Protein AF-A0AB38S7A3-F1 (afdb_monomer)

Structure (mmCIF, N/CA/C/O backbone):
data_AF-A0AB38S7A3-F1
#
_entry.id   AF-A0AB38S7A3-F1
#
loop_
_atom_site.group_PDB
_atom_site.id
_atom_site.type_symbol
_atom_site.label_atom_id
_atom_site.label_alt_id
_atom_site.label_comp_id
_atom_site.label_asym_id
_atom_site.label_entity_id
_atom_site.label_seq_id
_atom_site.pdbx_PDB_ins_code
_atom_site.Cartn_x
_atom_site.Cartn_y
_atom_site.Cartn_z
_atom_site.occupancy
_atom_site.B_iso_or_equiv
_atom_site.auth_seq_id
_atom_site.auth_comp_id
_atom_site.auth_asym_id
_atom_site.auth_atom_id
_atom_site.pdbx_PDB_model_num
ATOM 1 N N . MET A 1 1 ? -20.465 11.182 21.534 1.00 42.81 1 MET A N 1
ATOM 2 C CA . MET A 1 1 ? -19.095 10.629 21.400 1.00 42.81 1 MET A CA 1
ATOM 3 C C . MET A 1 1 ? -19.023 9.531 20.337 1.00 42.81 1 MET A C 1
ATOM 5 O O . MET A 1 1 ? -18.033 9.516 19.627 1.00 42.81 1 MET A O 1
ATOM 9 N N . ASN A 1 2 ? -20.060 8.698 20.147 1.00 49.19 2 ASN A N 1
ATOM 10 C CA . ASN A 1 2 ? -20.124 7.729 19.034 1.00 49.19 2 ASN A CA 1
ATOM 11 C C . ASN A 1 2 ? -20.214 8.359 17.631 1.00 49.19 2 ASN A C 1
ATOM 13 O O . ASN A 1 2 ? -19.613 7.818 16.709 1.00 49.19 2 ASN A O 1
ATOM 17 N N . ASP A 1 3 ? -20.892 9.501 17.472 1.00 48.47 3 ASP A N 1
ATOM 18 C CA . ASP A 1 3 ? -21.070 10.115 16.143 1.00 48.47 3 ASP A CA 1
ATOM 19 C C . ASP A 1 3 ? -19.749 10.595 15.523 1.00 48.47 3 ASP A C 1
ATOM 21 O O . ASP A 1 3 ? -19.502 10.344 14.352 1.00 48.47 3 ASP A O 1
ATOM 25 N N . LEU A 1 4 ? -18.826 11.154 16.319 1.00 55.47 4 LEU A N 1
ATOM 26 C CA . LEU A 1 4 ? -17.511 11.587 15.817 1.00 55.47 4 LEU A CA 1
ATOM 27 C C . LEU A 1 4 ? -16.664 10.422 15.279 1.00 55.47 4 LEU A C 1
ATOM 29 O O . LEU A 1 4 ? -15.971 10.575 14.277 1.00 55.47 4 LEU A O 1
ATOM 33 N N . PHE A 1 5 ? -16.703 9.264 15.947 1.00 59.22 5 PHE A N 1
ATOM 34 C CA . PHE A 1 5 ? -15.984 8.069 15.494 1.00 59.22 5 PHE A CA 1
ATOM 35 C C . PHE A 1 5 ? -16.622 7.469 14.238 1.00 59.22 5 PHE A C 1
ATOM 37 O O . PHE A 1 5 ? -15.905 6.973 13.369 1.00 59.22 5 PHE A O 1
ATOM 44 N N . SER A 1 6 ? -17.952 7.534 14.131 1.00 62.34 6 SER A N 1
ATOM 45 C CA . SER A 1 6 ? -18.688 7.123 12.934 1.00 62.34 6 SER A CA 1
ATOM 46 C C . SER A 1 6 ? -18.347 8.017 11.738 1.00 62.34 6 SER A C 1
ATOM 48 O O . SER A 1 6 ? -18.002 7.506 10.673 1.00 62.34 6 SER A O 1
ATOM 50 N N . ASP A 1 7 ? -18.343 9.336 11.933 1.00 67.00 7 ASP A N 1
ATOM 51 C CA . ASP A 1 7 ? -18.034 10.316 10.889 1.00 67.00 7 ASP A CA 1
ATOM 52 C C . ASP A 1 7 ? -16.570 10.232 10.443 1.00 67.00 7 ASP A C 1
ATOM 54 O O . ASP A 1 7 ? -16.279 10.195 9.248 1.00 67.00 7 ASP A O 1
ATOM 58 N N . GLN A 1 8 ? -15.628 10.123 11.387 1.00 68.81 8 GLN A N 1
ATOM 59 C CA . GLN A 1 8 ? -14.209 9.965 11.065 1.00 68.81 8 GLN A CA 1
ATOM 60 C C . GLN A 1 8 ? -13.954 8.675 10.278 1.00 68.81 8 GLN A C 1
ATOM 62 O O . GLN A 1 8 ? -13.200 8.690 9.305 1.00 68.81 8 GLN A O 1
ATOM 67 N N . LYS A 1 9 ? -14.592 7.566 10.671 1.00 74.81 9 LYS A N 1
ATOM 68 C CA . LYS A 1 9 ? -14.503 6.304 9.932 1.00 74.81 9 LYS A CA 1
ATOM 69 C C . LYS A 1 9 ? -15.081 6.445 8.523 1.00 74.81 9 LYS A C 1
ATOM 71 O O . LYS A 1 9 ? -14.427 6.027 7.577 1.00 74.81 9 LYS A O 1
ATOM 76 N N . SER A 1 10 ? -16.235 7.096 8.374 1.00 82.50 10 SER A N 1
ATOM 77 C CA . SER A 1 10 ? -16.849 7.362 7.066 1.00 82.50 10 SER A CA 1
ATOM 78 C C . SER A 1 10 ? -15.920 8.160 6.145 1.00 82.50 10 SER A C 1
ATOM 80 O O . SER A 1 10 ? -15.754 7.815 4.978 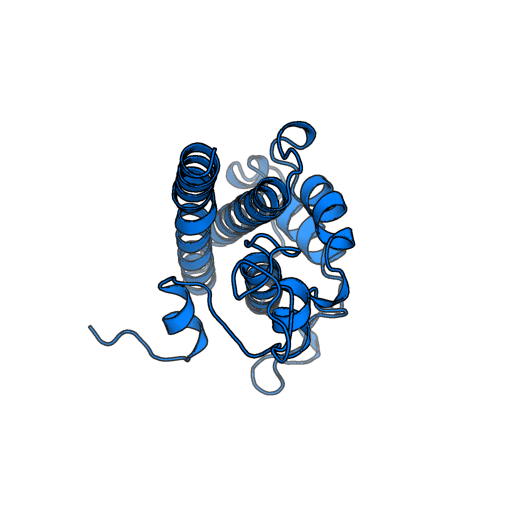1.00 82.50 10 SER A O 1
ATOM 82 N N . ILE A 1 11 ? -15.253 9.192 6.674 1.00 87.12 11 ILE A N 1
ATOM 83 C CA . ILE A 1 11 ? -14.291 10.005 5.917 1.00 87.12 11 ILE A CA 1
ATOM 84 C C . ILE A 1 11 ? -13.068 9.175 5.507 1.00 87.12 11 ILE A C 1
ATOM 86 O O . ILE A 1 11 ? -12.582 9.311 4.383 1.00 87.12 11 ILE A O 1
ATOM 90 N N . ILE A 1 12 ? -12.555 8.321 6.400 1.00 89.56 12 ILE A N 1
ATOM 91 C CA . ILE A 1 12 ? -11.419 7.448 6.080 1.00 89.56 12 ILE A CA 1
ATOM 92 C C . ILE A 1 12 ? -11.799 6.451 4.980 1.00 89.56 12 ILE A C 1
ATOM 94 O O . ILE A 1 12 ? -11.036 6.269 4.026 1.00 89.56 12 ILE A O 1
ATOM 98 N N . ASP A 1 13 ? -12.982 5.850 5.092 1.00 88.94 13 ASP A N 1
ATOM 99 C CA . ASP A 1 13 ? -13.496 4.891 4.122 1.00 88.94 13 ASP A CA 1
ATOM 100 C C . ASP A 1 13 ? -13.623 5.538 2.730 1.00 88.94 13 ASP A C 1
ATOM 102 O O . ASP A 1 13 ? -13.156 4.971 1.742 1.00 88.94 13 ASP A O 1
ATOM 106 N N . GLU A 1 14 ? -14.174 6.750 2.631 1.00 85.88 14 GLU A N 1
ATOM 107 C CA . GLU A 1 14 ? -14.347 7.445 1.348 1.00 85.88 14 GLU A CA 1
ATOM 108 C C . GLU A 1 14 ? -13.034 7.983 0.756 1.00 85.88 14 GLU A C 1
ATOM 110 O O . GLU A 1 14 ? -12.703 7.690 -0.398 1.00 85.88 14 GLU A O 1
ATOM 115 N N . LEU A 1 15 ? -12.261 8.754 1.529 1.00 89.50 15 LEU A N 1
ATOM 116 C CA . LEU A 1 15 ? -11.089 9.472 1.008 1.00 89.50 15 LEU A CA 1
ATOM 117 C C . LEU A 1 15 ? -9.873 8.572 0.794 1.00 89.50 15 LEU A C 1
ATOM 119 O O . LEU A 1 15 ? -9.068 8.820 -0.109 1.00 89.50 15 LEU A O 1
ATOM 123 N N . PHE A 1 16 ? -9.708 7.553 1.638 1.00 94.25 16 PHE A N 1
ATOM 124 C CA . PHE A 1 16 ? -8.548 6.675 1.570 1.00 94.25 16 PHE A CA 1
ATOM 125 C C . PHE A 1 16 ? -8.917 5.327 0.984 1.00 94.25 16 PHE A C 1
ATOM 127 O O . PHE A 1 16 ? -8.368 4.973 -0.053 1.00 94.25 16 PHE A O 1
ATOM 134 N N . ILE A 1 17 ? -9.839 4.591 1.603 1.00 94.44 17 ILE A N 1
ATOM 135 C CA . ILE A 1 17 ? -10.041 3.179 1.263 1.00 94.44 17 ILE A CA 1
ATOM 136 C C . ILE A 1 17 ? -10.662 3.014 -0.126 1.00 94.44 17 ILE A C 1
ATOM 138 O O . ILE A 1 17 ? -10.068 2.346 -0.965 1.00 94.44 17 ILE A O 1
ATOM 142 N N . ARG A 1 18 ? -11.803 3.649 -0.416 1.00 92.69 18 ARG A N 1
ATOM 143 C CA . ARG A 1 18 ? -12.461 3.523 -1.732 1.00 92.69 18 ARG A CA 1
ATOM 144 C C . ARG A 1 18 ? -11.571 4.035 -2.862 1.00 92.69 18 ARG A C 1
ATOM 146 O O . ARG A 1 18 ? -11.411 3.371 -3.876 1.00 92.69 18 ARG A O 1
ATOM 153 N N . THR A 1 19 ? -10.911 5.169 -2.639 1.00 94.44 19 THR A N 1
ATOM 154 C CA . THR A 1 19 ? -9.983 5.733 -3.628 1.00 94.44 19 THR A CA 1
ATOM 155 C C . THR A 1 19 ? -8.749 4.838 -3.834 1.00 94.44 19 THR A C 1
ATOM 157 O O . THR A 1 19 ? -8.191 4.778 -4.929 1.00 94.44 19 THR A O 1
ATOM 160 N N . ALA A 1 20 ? -8.282 4.141 -2.797 1.00 96.62 20 ALA A N 1
ATOM 161 C CA . ALA A 1 20 ? -7.197 3.171 -2.914 1.00 96.62 20 ALA A CA 1
ATOM 162 C C . ALA A 1 20 ? -7.631 1.894 -3.643 1.00 96.62 20 ALA A C 1
ATOM 164 O O . ALA A 1 20 ? -6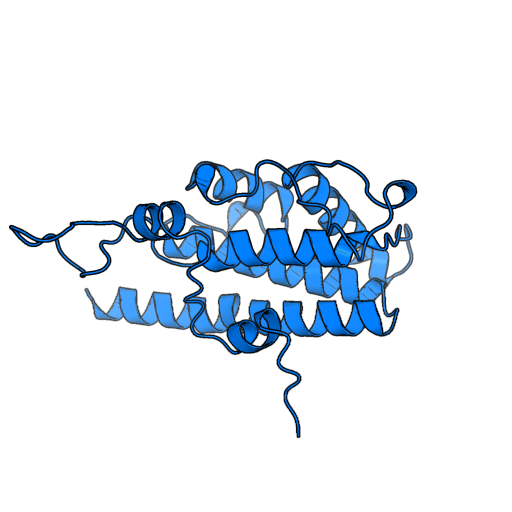.854 1.385 -4.451 1.00 96.62 20 ALA A O 1
ATOM 165 N N . ASP A 1 21 ? -8.859 1.423 -3.402 1.00 95.19 21 ASP A N 1
ATOM 166 C CA . ASP A 1 21 ? -9.464 0.301 -4.125 1.00 95.19 21 ASP A CA 1
ATOM 167 C C . ASP A 1 21 ? -9.504 0.622 -5.635 1.00 95.19 21 ASP A C 1
ATOM 169 O O . ASP A 1 21 ? -9.005 -0.168 -6.440 1.00 95.19 21 ASP A O 1
ATOM 173 N N . ASP A 1 22 ? -9.978 1.815 -6.015 1.00 94.81 22 ASP A N 1
ATOM 174 C CA . ASP A 1 22 ? -10.020 2.270 -7.414 1.00 94.81 22 ASP A CA 1
ATOM 175 C C . ASP A 1 22 ? -8.618 2.360 -8.039 1.00 94.81 22 ASP 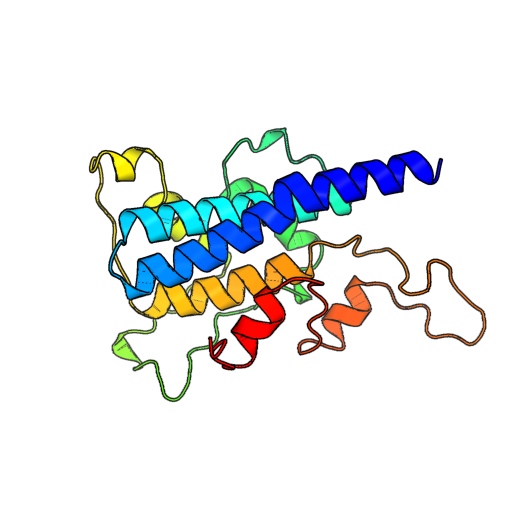A C 1
ATOM 177 O O . ASP A 1 22 ? -8.378 1.837 -9.131 1.00 94.81 22 ASP A O 1
ATOM 181 N N . ASN A 1 23 ? -7.661 2.975 -7.331 1.00 97.06 23 ASN A N 1
ATOM 182 C CA . ASN A 1 23 ? -6.275 3.066 -7.797 1.00 97.06 23 ASN A CA 1
ATOM 183 C C . ASN A 1 23 ? -5.660 1.681 -8.013 1.00 97.06 23 ASN A C 1
ATOM 185 O O . ASN A 1 23 ? -4.958 1.472 -8.997 1.00 97.06 23 ASN A O 1
ATOM 189 N N . TYR A 1 24 ? -5.923 0.729 -7.120 1.00 96.94 24 TYR A N 1
ATOM 190 C CA . TYR A 1 24 ? -5.413 -0.631 -7.250 1.00 96.94 24 TYR A CA 1
ATOM 191 C C . TYR A 1 24 ? -6.008 -1.353 -8.463 1.00 96.94 24 TYR A C 1
ATOM 193 O O . TYR A 1 24 ? -5.257 -1.932 -9.249 1.00 96.94 24 TYR A O 1
ATOM 201 N N . VAL A 1 25 ? -7.329 -1.287 -8.663 1.00 95.75 25 VAL A N 1
ATOM 202 C CA . VAL A 1 25 ? -7.981 -1.891 -9.839 1.00 95.75 25 VAL A CA 1
ATOM 203 C C . VAL A 1 25 ? -7.404 -1.314 -11.129 1.00 95.75 25 VAL A C 1
ATOM 205 O O . VAL A 1 25 ? -7.034 -2.067 -12.034 1.00 95.75 25 VAL A O 1
ATOM 208 N N . LEU A 1 26 ? -7.266 0.012 -11.198 1.00 96.12 26 LEU A N 1
ATOM 209 C CA . LEU A 1 26 ? -6.666 0.673 -12.351 1.00 96.12 26 LEU A CA 1
ATOM 210 C C . LEU A 1 26 ? -5.190 0.299 -12.523 1.00 96.12 26 LEU A C 1
ATOM 212 O O . LEU A 1 26 ? -4.769 0.065 -13.652 1.00 96.12 26 LEU A O 1
ATOM 216 N N . ALA A 1 27 ? -4.417 0.160 -11.441 1.00 96.56 27 ALA A N 1
ATOM 217 C CA . ALA A 1 27 ? -3.031 -0.297 -11.516 1.00 96.56 27 ALA A CA 1
ATOM 218 C C . ALA A 1 27 ? -2.948 -1.684 -12.171 1.00 96.56 27 ALA A C 1
ATOM 220 O O . ALA A 1 27 ? -2.208 -1.856 -13.142 1.00 96.56 27 ALA A O 1
ATOM 221 N N . ARG A 1 28 ? -3.751 -2.657 -11.714 1.00 95.69 28 ARG A N 1
ATOM 222 C CA . ARG A 1 28 ? -3.803 -3.996 -12.331 1.00 95.69 28 ARG A CA 1
ATOM 223 C C . ARG A 1 28 ? -4.119 -3.908 -13.822 1.00 95.69 28 ARG A C 1
ATOM 225 O O . ARG A 1 28 ? -3.444 -4.534 -14.637 1.00 95.69 28 ARG A O 1
ATOM 232 N N . TRP A 1 29 ? -5.120 -3.108 -14.187 1.00 95.75 29 TRP A N 1
ATOM 233 C CA . TRP A 1 29 ? -5.489 -2.909 -15.585 1.00 95.75 29 TRP A CA 1
ATOM 234 C C . TRP A 1 29 ? -4.327 -2.321 -16.400 1.00 95.75 29 TRP A C 1
ATOM 236 O O . TRP A 1 29 ? -3.948 -2.898 -17.418 1.00 95.75 29 TRP A O 1
ATOM 246 N N . CYS A 1 30 ? -3.688 -1.251 -15.917 1.00 95.75 30 CYS A N 1
ATOM 247 C CA . CYS A 1 30 ? -2.513 -0.643 -16.545 1.00 95.75 30 CYS A CA 1
ATOM 248 C C . CYS A 1 30 ? -1.368 -1.646 -16.736 1.00 95.75 30 CYS A C 1
ATOM 250 O O . CYS A 1 30 ? -0.740 -1.653 -17.794 1.00 95.75 30 CYS A O 1
ATOM 252 N N . PHE A 1 31 ? -1.122 -2.527 -15.760 1.00 94.25 31 PHE A N 1
ATOM 253 C CA . PHE A 1 31 ? -0.099 -3.568 -15.873 1.00 94.25 31 PHE A CA 1
ATOM 254 C C . PHE A 1 31 ? -0.367 -4.513 -17.049 1.00 94.25 31 PHE A C 1
ATOM 256 O O . PHE A 1 31 ? 0.546 -4.806 -17.829 1.00 94.25 31 PHE A O 1
ATOM 263 N N . HIS A 1 32 ? -1.617 -4.965 -17.193 1.00 92.94 32 HIS A N 1
ATOM 264 C CA . HIS A 1 32 ? -2.038 -5.831 -18.295 1.00 92.94 32 HIS A CA 1
ATOM 265 C C . HIS A 1 32 ? -2.002 -5.112 -19.651 1.00 92.94 32 HIS A C 1
ATOM 267 O O . HIS A 1 32 ? -1.648 -5.731 -20.651 1.00 92.94 32 HIS A O 1
ATOM 273 N N . GLN A 1 33 ? -2.290 -3.807 -19.681 1.00 95.50 33 GLN A N 1
ATOM 274 C CA . GLN A 1 33 ? -2.193 -2.974 -20.888 1.00 95.50 33 GLN A CA 1
ATOM 275 C C . GLN A 1 33 ? -0.772 -2.466 -21.186 1.00 95.50 33 GLN A C 1
ATOM 277 O O . GLN A 1 33 ? -0.582 -1.695 -22.122 1.00 95.50 33 GLN A O 1
ATOM 282 N N . GLN A 1 34 ? 0.235 -2.875 -20.406 1.00 91.12 34 GLN A N 1
ATOM 283 C CA . GLN A 1 34 ? 1.631 -2.428 -20.541 1.00 91.12 34 GLN A CA 1
ATOM 284 C C . GLN A 1 34 ? 1.830 -0.908 -20.348 1.00 91.12 34 GLN A C 1
ATOM 286 O O . GLN A 1 34 ? 2.862 -0.352 -20.729 1.00 91.12 34 GLN A O 1
ATOM 291 N N . LEU A 1 35 ? 0.881 -0.234 -19.689 1.00 92.19 35 LEU A N 1
ATOM 292 C CA . LEU A 1 35 ? 0.965 1.172 -19.284 1.00 92.19 35 LEU A CA 1
ATOM 293 C C . LEU A 1 35 ? 1.772 1.288 -17.983 1.00 92.19 35 LEU A C 1
ATOM 295 O O . LEU A 1 35 ? 1.245 1.581 -16.912 1.00 92.19 35 LEU A O 1
ATOM 299 N N . ASN A 1 36 ? 3.069 0.990 -18.060 1.00 90.12 36 ASN A N 1
ATOM 300 C CA . ASN A 1 36 ? 3.894 0.734 -16.873 1.00 90.12 36 ASN A CA 1
ATOM 301 C C . ASN A 1 36 ? 4.075 1.958 -15.963 1.00 90.12 36 ASN A C 1
ATOM 303 O O . ASN A 1 36 ? 4.074 1.817 -14.745 1.00 90.12 36 ASN A O 1
ATOM 307 N N . VAL A 1 37 ? 4.214 3.158 -16.537 1.00 91.00 37 VAL A N 1
ATOM 308 C CA . VAL A 1 37 ? 4.340 4.400 -15.752 1.00 91.00 37 VAL A CA 1
ATOM 309 C C . VAL A 1 37 ? 3.081 4.626 -14.911 1.00 91.00 37 VAL A C 1
ATOM 311 O O . VAL A 1 37 ? 3.175 4.949 -13.727 1.00 91.00 37 VAL A O 1
ATOM 314 N N . ASP A 1 38 ? 1.906 4.404 -15.500 1.00 93.50 38 ASP A N 1
ATOM 315 C CA . ASP A 1 38 ? 0.629 4.522 -14.800 1.00 93.50 38 ASP A CA 1
ATOM 316 C C . ASP A 1 38 ? 0.418 3.396 -13.793 1.00 93.50 38 ASP A C 1
ATOM 318 O O . ASP A 1 38 ? -0.052 3.663 -12.690 1.00 93.50 38 ASP A O 1
ATOM 322 N N . PHE A 1 39 ? 0.841 2.169 -14.113 1.00 95.50 39 PHE A N 1
ATOM 323 C CA . PHE A 1 39 ? 0.853 1.059 -13.160 1.00 95.50 39 PHE A CA 1
ATOM 324 C C . PHE A 1 39 ? 1.607 1.429 -11.880 1.00 95.50 39 PHE A C 1
ATOM 326 O O . PHE A 1 39 ? 1.022 1.366 -10.799 1.00 95.50 39 PHE A O 1
ATOM 333 N N . TYR A 1 40 ? 2.872 1.852 -11.988 1.00 95.25 40 TYR A N 1
ATOM 334 C CA . TYR A 1 40 ? 3.681 2.182 -10.813 1.00 95.25 40 TYR A CA 1
ATOM 335 C C . TYR A 1 40 ? 3.099 3.354 -10.027 1.00 95.25 40 TYR A C 1
ATOM 337 O O . TYR A 1 40 ? 3.011 3.291 -8.802 1.00 95.25 40 TYR A O 1
ATOM 345 N N . TRP A 1 41 ? 2.648 4.398 -10.722 1.00 94.75 41 TRP A N 1
ATOM 346 C CA . TRP A 1 41 ? 2.014 5.546 -10.083 1.00 94.75 41 TRP A CA 1
ATOM 347 C C . TRP A 1 41 ? 0.772 5.150 -9.277 1.00 94.75 41 TRP A C 1
ATOM 349 O O . TRP A 1 41 ? 0.646 5.480 -8.096 1.00 94.75 41 TRP A O 1
ATOM 359 N N . LEU A 1 42 ? -0.155 4.431 -9.909 1.00 96.94 42 LEU A N 1
ATOM 360 C CA . LEU A 1 42 ? -1.412 4.031 -9.285 1.00 96.94 42 LEU A CA 1
ATOM 361 C C . LEU A 1 42 ? -1.172 3.043 -8.138 1.00 96.94 42 LEU A C 1
ATOM 363 O O . LEU A 1 42 ? -1.793 3.175 -7.084 1.00 96.94 42 LEU A O 1
ATOM 367 N N . ALA A 1 43 ? -0.223 2.116 -8.298 1.00 97.19 43 ALA A N 1
ATOM 368 C CA . ALA A 1 43 ? 0.169 1.174 -7.256 1.00 97.19 43 ALA A CA 1
ATOM 369 C C . ALA A 1 43 ? 0.727 1.890 -6.013 1.00 97.19 43 ALA A C 1
ATOM 371 O O . ALA A 1 43 ? 0.303 1.600 -4.891 1.00 97.19 43 ALA A O 1
ATOM 372 N N . VAL A 1 44 ? 1.616 2.874 -6.203 1.00 96.69 44 VAL A N 1
ATOM 373 C CA . VAL A 1 44 ? 2.167 3.699 -5.116 1.00 96.69 44 VAL A CA 1
ATOM 374 C C . VAL A 1 44 ? 1.069 4.472 -4.392 1.00 96.69 44 VAL A C 1
ATOM 376 O O . VAL A 1 44 ? 1.045 4.468 -3.162 1.00 96.69 44 VAL A O 1
ATOM 379 N N . HIS A 1 45 ? 0.125 5.077 -5.114 1.00 96.56 45 HIS A N 1
ATOM 380 C CA . HIS A 1 45 ? -0.968 5.825 -4.489 1.00 96.56 45 HIS A CA 1
ATOM 381 C C . HIS A 1 45 ? -2.020 4.955 -3.800 1.00 96.56 45 HIS A C 1
ATOM 383 O O . HIS A 1 45 ? -2.621 5.409 -2.822 1.00 96.56 45 HIS A O 1
ATOM 389 N N . ALA A 1 46 ? -2.261 3.736 -4.288 1.00 98.00 46 ALA A N 1
ATOM 390 C CA . ALA A 1 46 ? -3.099 2.765 -3.593 1.00 98.00 46 ALA A CA 1
ATOM 391 C C . ALA A 1 46 ? -2.467 2.393 -2.244 1.00 98.00 46 ALA A C 1
ATOM 393 O O . ALA A 1 46 ? -3.099 2.557 -1.199 1.00 98.00 46 ALA A O 1
ATOM 394 N N . LEU A 1 47 ? -1.188 1.996 -2.256 1.00 97.81 47 LEU A N 1
ATOM 395 C CA . LEU A 1 47 ? -0.414 1.690 -1.049 1.00 97.81 47 LEU A CA 1
ATOM 396 C C . LEU A 1 47 ? -0.387 2.860 -0.066 1.00 97.81 47 LEU A C 1
ATOM 398 O O . LEU A 1 47 ? -0.706 2.671 1.104 1.00 97.81 47 LEU A O 1
ATOM 402 N N . GLU A 1 48 ? -0.077 4.067 -0.541 1.00 97.75 48 GLU A N 1
ATOM 403 C CA . GLU A 1 48 ? -0.047 5.282 0.277 1.00 97.75 48 GLU A CA 1
ATOM 404 C C . GLU A 1 48 ? -1.354 5.446 1.058 1.00 97.75 48 GLU A C 1
ATOM 406 O O . GLU A 1 48 ? -1.360 5.632 2.275 1.00 97.75 48 GLU A O 1
ATOM 411 N N . LYS A 1 49 ? -2.487 5.357 0.357 1.00 97.50 49 LYS A N 1
ATOM 412 C CA . LYS A 1 49 ? -3.803 5.574 0.952 1.00 97.50 49 LYS A CA 1
ATOM 413 C C . LYS A 1 49 ? -4.177 4.475 1.934 1.00 97.50 49 LYS A C 1
ATOM 415 O O . LYS A 1 49 ? -4.664 4.806 3.013 1.00 97.50 49 LYS A O 1
ATOM 420 N N . TYR A 1 50 ? -3.906 3.209 1.620 1.00 98.00 50 TYR A N 1
ATOM 421 C CA . TYR A 1 50 ? -4.139 2.136 2.583 1.00 98.00 50 TYR A CA 1
ATOM 422 C C . TYR A 1 50 ? -3.282 2.297 3.832 1.00 98.00 50 TYR A C 1
ATOM 424 O O . TYR A 1 50 ? -3.817 2.237 4.932 1.00 98.00 50 TYR A O 1
ATOM 432 N N . LEU A 1 51 ? -1.983 2.571 3.696 1.00 98.19 51 LEU A N 1
ATOM 433 C CA . LEU A 1 51 ? -1.101 2.758 4.850 1.00 98.19 51 LEU A CA 1
ATOM 434 C C . LEU A 1 51 ? -1.591 3.906 5.744 1.00 98.19 51 LEU A C 1
ATOM 436 O O . LEU A 1 51 ? -1.658 3.762 6.965 1.00 98.19 51 LEU A O 1
ATOM 440 N N . LYS A 1 52 ? -2.024 5.021 5.143 1.00 97.62 52 LYS A N 1
ATOM 441 C CA . LYS A 1 52 ? -2.644 6.130 5.880 1.00 97.62 52 LYS A CA 1
ATOM 442 C C . LYS A 1 52 ? -3.941 5.713 6.572 1.00 97.62 52 LYS A C 1
ATOM 444 O O . LYS A 1 52 ? -4.130 6.063 7.735 1.00 97.62 52 LYS A O 1
ATOM 449 N N . ALA A 1 53 ? -4.809 4.956 5.900 1.00 97.00 53 ALA A N 1
ATOM 450 C CA . ALA A 1 53 ? -6.043 4.443 6.493 1.00 97.00 53 ALA A CA 1
ATOM 451 C C . ALA A 1 53 ? -5.758 3.535 7.697 1.00 97.00 53 ALA A C 1
ATOM 453 O O . ALA A 1 53 ? -6.378 3.713 8.745 1.00 97.00 53 ALA A O 1
ATOM 454 N N . VAL A 1 54 ? -4.783 2.624 7.587 1.00 97.31 54 VAL A N 1
ATOM 455 C CA . VAL A 1 54 ? -4.358 1.756 8.696 1.00 97.31 54 VAL A CA 1
ATOM 456 C C . VAL A 1 54 ? -3.905 2.593 9.891 1.00 97.31 54 VAL A C 1
ATOM 458 O O . VAL A 1 54 ? -4.376 2.356 11.001 1.00 97.31 54 VAL A O 1
ATOM 461 N N . LEU A 1 55 ? -3.043 3.596 9.688 1.00 97.25 55 LEU A N 1
ATOM 462 C CA . LEU A 1 55 ? -2.594 4.468 10.779 1.00 97.25 55 LEU A CA 1
ATOM 463 C C . LEU A 1 55 ? -3.772 5.195 11.441 1.00 97.25 55 LEU A C 1
ATOM 465 O O . LEU A 1 55 ? -3.924 5.125 12.660 1.00 97.25 55 LEU A O 1
ATOM 469 N N . LEU A 1 56 ? -4.633 5.838 10.648 1.00 95.94 56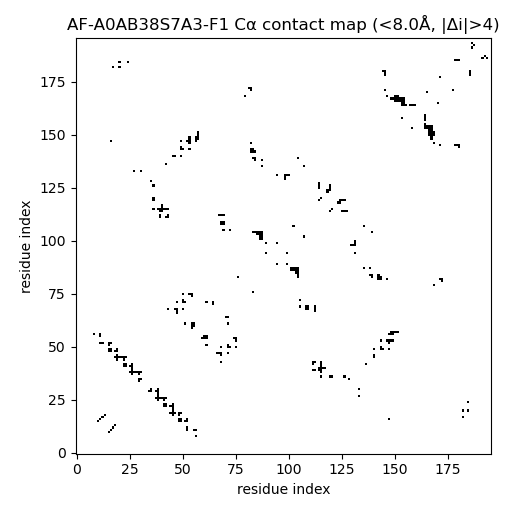 LEU A N 1
ATOM 470 C CA . LEU A 1 56 ? -5.742 6.649 11.156 1.00 95.94 56 LEU A CA 1
ATOM 471 C C . LEU A 1 56 ? -6.788 5.816 11.913 1.00 95.94 56 LEU A C 1
ATOM 473 O O . LEU A 1 56 ? -7.229 6.226 12.987 1.00 95.94 56 LEU A O 1
ATOM 477 N N . LEU A 1 57 ? -7.150 4.634 11.403 1.00 94.88 57 LEU A N 1
ATOM 478 C CA . LEU A 1 57 ? -8.102 3.722 12.056 1.00 94.88 57 LEU A CA 1
ATOM 479 C C . LEU A 1 57 ? -7.557 3.118 13.355 1.00 94.88 57 LEU A C 1
ATOM 481 O O . LEU A 1 57 ? -8.336 2.670 14.195 1.00 94.88 57 LEU A O 1
ATOM 485 N N . ASN A 1 58 ? -6.235 3.134 13.532 1.00 95.25 58 ASN A N 1
ATOM 486 C CA . ASN A 1 58 ? -5.541 2.647 14.722 1.00 95.25 58 ASN A CA 1
ATOM 487 C C . ASN A 1 58 ? -4.983 3.792 15.587 1.00 95.25 58 ASN A C 1
ATOM 489 O O . ASN A 1 58 ? -4.059 3.596 16.376 1.00 95.25 58 ASN A O 1
ATOM 493 N N . GLY A 1 59 ? -5.549 4.999 15.449 1.00 93.31 59 GLY A N 1
ATOM 494 C CA . GLY A 1 59 ? -5.275 6.138 16.330 1.00 93.31 59 GLY A CA 1
ATOM 495 C C . GLY A 1 59 ? -3.914 6.810 16.125 1.00 93.31 59 GLY A C 1
ATOM 496 O O . GLY A 1 59 ? -3.478 7.576 16.985 1.00 93.31 59 GLY A O 1
ATOM 497 N N . ARG A 1 60 ? -3.229 6.545 15.007 1.00 95.44 60 ARG A N 1
ATOM 498 C CA . ARG A 1 60 ? -1.939 7.153 14.648 1.00 95.44 60 ARG A CA 1
ATOM 499 C C . ARG A 1 60 ? -2.108 8.237 13.587 1.00 95.44 60 ARG A C 1
ATOM 501 O O . ARG A 1 60 ? -3.025 8.207 12.772 1.00 95.44 60 ARG A O 1
ATOM 508 N N . SER A 1 61 ? -1.199 9.212 13.586 1.00 93.38 61 SER A N 1
ATOM 509 C CA . SER A 1 61 ? -1.193 10.287 12.590 1.00 93.38 61 SER A CA 1
ATOM 510 C C . SER A 1 61 ? -0.407 9.881 11.351 1.00 93.38 61 SER A C 1
ATOM 512 O O . SER A 1 61 ? 0.739 9.467 11.452 1.00 93.38 61 SER A O 1
ATOM 514 N N . ALA A 1 62 ? -0.994 10.089 10.175 1.00 92.81 62 ALA A N 1
ATOM 515 C CA . ALA A 1 62 ? -0.313 9.940 8.890 1.00 92.81 62 ALA A CA 1
ATOM 516 C C . ALA A 1 62 ? 0.393 11.226 8.410 1.00 92.81 62 ALA A C 1
ATOM 518 O O . ALA A 1 62 ? 1.135 11.207 7.429 1.00 92.81 62 ALA A O 1
ATOM 519 N N . LYS A 1 63 ? 0.137 12.368 9.066 1.00 90.06 63 LYS A N 1
ATOM 520 C CA . LYS A 1 63 ? 0.587 13.697 8.618 1.00 90.06 63 LYS A CA 1
ATOM 521 C C . LYS A 1 63 ? 2.116 13.844 8.495 1.00 90.06 63 LYS A C 1
ATOM 523 O O . LYS A 1 63 ? 2.534 14.470 7.523 1.00 90.06 63 LYS A O 1
ATOM 528 N N . PRO A 1 64 ? 2.949 13.303 9.410 1.00 91.50 64 PRO A N 1
ATOM 529 C CA . PRO A 1 64 ? 4.401 13.493 9.351 1.00 91.50 64 PRO A CA 1
ATOM 530 C C . PRO A 1 64 ? 5.068 12.909 8.100 1.00 91.50 64 PRO A C 1
ATOM 532 O O . PRO A 1 64 ? 6.132 13.377 7.713 1.00 91.50 64 PRO A O 1
ATOM 535 N N . HIS A 1 65 ? 4.448 11.913 7.463 1.00 89.38 65 HIS A N 1
ATOM 536 C CA . HIS A 1 65 ? 5.076 11.147 6.382 1.00 89.38 65 HIS A CA 1
ATOM 537 C C . HIS A 1 65 ? 4.788 11.705 4.983 1.00 89.38 65 HIS A C 1
ATOM 539 O O . HIS A 1 65 ? 5.404 11.272 4.015 1.00 89.38 65 HIS A O 1
ATOM 545 N N . GLY A 1 66 ? 3.861 12.660 4.835 1.00 90.31 66 GLY A N 1
ATOM 546 C CA . GLY A 1 66 ? 3.515 13.215 3.523 1.00 90.31 66 GLY A CA 1
ATOM 547 C C . GLY A 1 66 ? 3.096 12.121 2.531 1.00 90.31 66 GLY A C 1
ATOM 548 O O . GLY A 1 66 ? 2.057 11.493 2.730 1.00 90.31 66 GLY A O 1
ATOM 549 N N . HIS A 1 67 ? 3.895 11.907 1.482 1.00 90.12 67 HIS A N 1
ATOM 550 C CA . HIS A 1 67 ? 3.700 10.873 0.451 1.00 90.12 67 HIS A CA 1
ATOM 551 C C . HIS A 1 67 ? 4.751 9.748 0.511 1.00 90.12 67 HIS A C 1
ATOM 553 O O . HIS A 1 67 ? 4.870 8.967 -0.427 1.00 90.12 67 HIS A O 1
ATOM 559 N N . ASP A 1 68 ? 5.537 9.674 1.587 1.00 94.81 68 ASP A N 1
ATOM 560 C CA . ASP A 1 68 ? 6.601 8.684 1.740 1.00 94.81 68 ASP A CA 1
ATOM 561 C C . ASP A 1 68 ? 6.038 7.324 2.176 1.00 94.81 68 ASP A C 1
ATOM 563 O O . ASP A 1 68 ? 5.773 7.076 3.357 1.00 94.81 68 ASP A O 1
ATOM 567 N N . ASN A 1 69 ? 5.860 6.426 1.205 1.00 95.69 69 ASN A N 1
ATOM 568 C CA . ASN A 1 69 ? 5.355 5.076 1.449 1.00 95.69 69 ASN A CA 1
ATOM 569 C C . ASN A 1 69 ? 6.282 4.232 2.326 1.00 95.69 69 ASN A C 1
ATOM 571 O O . ASN A 1 69 ? 5.796 3.376 3.065 1.00 95.69 69 ASN A O 1
ATOM 575 N N . VAL A 1 70 ? 7.596 4.459 2.265 1.00 96.75 70 VAL A N 1
ATOM 576 C CA . VAL A 1 70 ? 8.568 3.693 3.053 1.00 96.75 70 VAL A CA 1
ATOM 577 C C . VAL A 1 70 ? 8.447 4.083 4.523 1.00 96.75 70 VAL A C 1
ATOM 579 O O . VAL A 1 70 ? 8.362 3.208 5.388 1.00 96.75 70 VAL A O 1
ATOM 582 N N . ALA A 1 71 ? 8.346 5.384 4.805 1.00 96.94 71 ALA A N 1
ATOM 583 C CA . ALA A 1 71 ? 8.123 5.890 6.156 1.00 96.94 71 ALA A CA 1
ATOM 584 C C . ALA A 1 71 ? 6.748 5.473 6.709 1.00 96.94 71 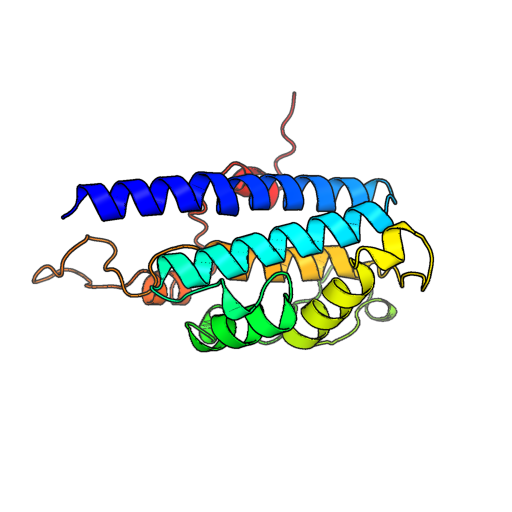ALA A C 1
ATOM 586 O O . ALA A 1 71 ? 6.658 5.019 7.847 1.00 96.94 71 ALA A O 1
ATOM 587 N N . LEU A 1 72 ? 5.688 5.550 5.894 1.00 97.94 72 LEU A N 1
ATOM 588 C CA . LEU A 1 72 ? 4.356 5.066 6.273 1.00 97.94 72 LEU A CA 1
ATOM 589 C C . LEU A 1 72 ? 4.369 3.568 6.614 1.00 97.94 72 LEU A C 1
ATOM 591 O O . LEU A 1 72 ? 3.797 3.153 7.622 1.00 97.94 72 LEU A O 1
ATOM 595 N N . PHE A 1 73 ? 5.032 2.747 5.797 1.00 97.75 73 PHE A N 1
ATOM 596 C CA . PHE A 1 73 ? 5.120 1.309 6.038 1.00 97.75 73 PHE A CA 1
ATOM 597 C C . PHE A 1 73 ? 5.931 0.974 7.293 1.00 97.75 73 PHE A C 1
ATOM 599 O O . PHE A 1 73 ? 5.568 0.047 8.016 1.00 97.75 73 PHE A O 1
ATOM 606 N N . ALA A 1 74 ? 6.987 1.735 7.595 1.00 97.25 74 ALA A N 1
ATOM 607 C CA . ALA A 1 74 ? 7.771 1.555 8.815 1.00 97.25 74 ALA A CA 1
ATOM 608 C C . ALA A 1 74 ? 6.933 1.725 10.096 1.00 97.25 74 ALA A C 1
ATOM 610 O O . ALA A 1 74 ? 7.185 1.017 11.070 1.00 97.25 74 ALA A O 1
ATOM 611 N N . ASP A 1 75 ? 5.912 2.585 10.067 1.00 97.50 75 ASP A N 1
ATOM 612 C CA . ASP A 1 75 ? 4.997 2.799 11.192 1.00 97.50 75 ASP A CA 1
ATOM 613 C C . ASP A 1 75 ? 3.815 1.819 11.211 1.00 97.50 75 ASP A C 1
ATOM 615 O O . ASP A 1 75 ? 3.302 1.492 12.285 1.00 97.50 75 ASP A O 1
ATOM 619 N N . VAL A 1 76 ? 3.384 1.334 10.041 1.00 97.75 76 VAL A N 1
ATOM 620 C CA . VAL A 1 76 ? 2.302 0.343 9.915 1.00 97.75 76 VAL A CA 1
ATOM 621 C C . VAL A 1 76 ? 2.769 -1.065 10.278 1.00 97.75 76 VAL A C 1
ATOM 623 O O . VAL A 1 76 ? 2.060 -1.770 10.993 1.00 97.75 76 VAL A O 1
ATOM 626 N N . ALA A 1 77 ? 3.944 -1.492 9.811 1.00 97.06 77 ALA A N 1
ATOM 627 C CA . ALA A 1 77 ? 4.400 -2.875 9.955 1.00 97.06 77 ALA A CA 1
ATOM 628 C C . ALA A 1 77 ? 4.450 -3.388 11.412 1.00 97.06 77 ALA A C 1
ATOM 630 O O . ALA A 1 77 ? 4.043 -4.526 11.647 1.00 97.06 77 ALA A O 1
ATOM 631 N N . PRO A 1 78 ? 4.857 -2.584 12.416 1.00 97.12 78 PRO A N 1
ATOM 632 C CA . PRO A 1 78 ? 4.857 -3.014 13.814 1.00 97.12 78 PRO A CA 1
ATOM 633 C C . PRO A 1 78 ? 3.463 -3.157 14.445 1.00 97.12 78 PRO A C 1
ATOM 635 O O . PRO A 1 78 ? 3.368 -3.715 15.536 1.00 97.12 78 PRO A O 1
ATOM 638 N N . LEU A 1 79 ? 2.392 -2.645 13.820 1.00 96.19 79 LEU A N 1
ATOM 639 C CA . LEU A 1 79 ? 1.037 -2.710 14.388 1.00 96.19 79 LEU A CA 1
ATOM 640 C C . LEU A 1 79 ? 0.523 -4.148 14.482 1.00 96.19 79 LEU A C 1
ATOM 642 O O . LEU A 1 79 ? -0.029 -4.533 15.509 1.00 96.19 79 LEU A O 1
ATOM 646 N N . ALA A 1 80 ? 0.718 -4.926 13.419 1.00 94.06 80 ALA A N 1
ATOM 647 C CA . ALA A 1 80 ? 0.331 -6.331 13.342 1.00 94.06 80 ALA A CA 1
ATOM 648 C C . ALA A 1 80 ? 1.266 -7.080 12.372 1.00 94.06 80 ALA A C 1
ATOM 650 O O . ALA A 1 80 ? 0.865 -7.395 11.249 1.00 94.06 80 ALA A O 1
ATOM 651 N N . PRO A 1 81 ? 2.534 -7.319 12.760 1.00 94.69 81 PRO A N 1
ATOM 652 C CA . PRO A 1 81 ? 3.537 -7.933 11.887 1.00 94.69 81 PRO A CA 1
ATOM 653 C C . PRO A 1 81 ? 3.123 -9.321 11.389 1.00 94.69 81 PRO A C 1
ATOM 655 O O . PRO A 1 81 ? 3.474 -9.703 10.279 1.00 94.69 81 PRO A O 1
ATOM 658 N N . GLU A 1 82 ? 2.337 -10.056 12.172 1.00 93.38 82 GLU A N 1
ATOM 659 C CA . GLU A 1 82 ? 1.814 -11.373 11.810 1.00 93.38 82 GLU A CA 1
ATOM 660 C C . GLU A 1 82 ? 0.774 -11.352 10.676 1.00 93.38 82 GLU A C 1
ATOM 662 O O . GLU A 1 82 ? 0.476 -12.399 10.107 1.00 93.38 82 GLU A O 1
ATOM 667 N N . LEU A 1 83 ? 0.220 -10.181 10.338 1.00 92.50 83 LEU A N 1
ATOM 668 C CA . LEU A 1 83 ? -0.702 -10.018 9.207 1.00 92.50 83 LEU A CA 1
ATOM 669 C C . LEU A 1 83 ? 0.021 -9.704 7.892 1.00 92.50 83 LEU A C 1
ATOM 671 O O . LEU A 1 83 ? -0.601 -9.742 6.829 1.00 92.50 83 LEU A O 1
ATOM 675 N N . LEU A 1 84 ? 1.318 -9.396 7.951 1.00 92.94 84 LEU A N 1
ATOM 676 C CA . LEU A 1 84 ? 2.144 -9.162 6.775 1.00 92.94 84 LEU A CA 1
ATOM 677 C C . LEU A 1 84 ? 2.809 -10.469 6.324 1.00 92.94 84 LEU A C 1
ATOM 679 O O . LEU A 1 84 ? 3.249 -11.262 7.159 1.00 92.94 84 LEU A O 1
ATOM 683 N N . PRO A 1 85 ? 2.929 -10.708 5.007 1.00 89.69 85 PRO A N 1
ATOM 684 C CA . PRO A 1 85 ? 3.623 -11.888 4.524 1.00 89.69 85 PRO A CA 1
ATOM 685 C C . PRO A 1 85 ? 5.109 -11.795 4.887 1.00 89.69 85 PRO A C 1
ATOM 687 O O . PRO A 1 85 ? 5.782 -10.819 4.557 1.00 89.69 85 PRO A O 1
ATOM 690 N N . ALA A 1 86 ? 5.632 -12.833 5.545 1.00 86.31 86 ALA A N 1
ATOM 691 C CA . ALA A 1 86 ? 7.059 -12.929 5.864 1.00 86.31 86 ALA A CA 1
ATOM 692 C C . ALA A 1 86 ? 7.929 -12.958 4.593 1.00 86.31 86 ALA A C 1
ATOM 694 O O . ALA A 1 86 ? 9.043 -12.440 4.578 1.00 86.31 86 ALA A O 1
ATOM 695 N N . ALA A 1 87 ? 7.393 -13.544 3.523 1.00 89.12 87 ALA A N 1
ATOM 696 C CA . ALA A 1 87 ? 7.943 -13.518 2.180 1.00 89.12 87 ALA A CA 1
ATOM 697 C C . ALA A 1 87 ? 6.794 -13.565 1.170 1.00 89.12 87 ALA A C 1
ATOM 699 O O . ALA A 1 87 ? 5.736 -14.134 1.452 1.00 89.12 87 ALA A O 1
ATOM 700 N N . PHE A 1 88 ? 7.015 -12.999 -0.014 1.00 93.69 88 PHE A N 1
ATOM 701 C CA . PHE A 1 88 ? 6.087 -13.188 -1.119 1.00 93.69 88 PHE A CA 1
ATOM 702 C C . PHE A 1 88 ? 6.064 -14.655 -1.545 1.00 93.69 88 PHE A C 1
ATOM 704 O O . PHE A 1 88 ? 7.107 -15.303 -1.661 1.00 93.69 88 PHE A O 1
ATOM 711 N N . GLN A 1 89 ? 4.868 -15.162 -1.814 1.00 91.38 89 GLN A N 1
ATOM 712 C CA . GLN A 1 89 ? 4.656 -16.497 -2.347 1.00 91.38 89 GLN A CA 1
ATOM 713 C C . GLN A 1 89 ? 4.689 -16.448 -3.869 1.00 91.38 89 GLN A C 1
ATOM 715 O O . GLN A 1 89 ? 3.967 -15.664 -4.492 1.00 91.38 89 GLN A O 1
ATOM 720 N N . ARG A 1 90 ? 5.546 -17.277 -4.465 1.00 91.69 90 ARG A N 1
ATOM 721 C CA . ARG A 1 90 ? 5.574 -17.468 -5.912 1.00 91.69 90 ARG A CA 1
ATOM 722 C C . ARG A 1 90 ? 4.334 -18.279 -6.319 1.00 91.69 90 ARG A C 1
ATOM 724 O O . ARG A 1 90 ? 4.083 -19.299 -5.686 1.00 91.69 90 ARG A O 1
ATOM 731 N N . PRO A 1 91 ? 3.585 -17.874 -7.354 1.00 86.75 91 PRO A N 1
ATOM 732 C CA . PRO A 1 91 ? 2.570 -18.731 -7.963 1.00 86.75 91 PRO A CA 1
ATOM 733 C C . PRO A 1 91 ? 3.233 -19.975 -8.565 1.00 86.75 91 PRO A C 1
ATOM 735 O O . PRO A 1 91 ? 4.164 -19.832 -9.355 1.00 86.75 91 PRO A O 1
ATOM 738 N N . ASP A 1 92 ? 2.780 -21.173 -8.193 1.00 77.94 92 ASP A N 1
ATOM 739 C CA . ASP A 1 92 ? 3.437 -22.419 -8.610 1.00 77.94 92 ASP A CA 1
ATOM 740 C C . ASP A 1 92 ? 3.359 -22.659 -10.130 1.00 77.94 92 ASP A C 1
ATOM 742 O O . ASP A 1 92 ? 4.358 -23.063 -10.725 1.00 77.94 92 ASP A O 1
ATOM 746 N N . ASP A 1 93 ? 2.226 -22.337 -10.764 1.00 76.94 93 ASP A N 1
ATOM 747 C CA . ASP A 1 93 ? 1.980 -22.645 -12.183 1.00 76.94 93 ASP A CA 1
ATOM 748 C C . ASP A 1 93 ? 2.237 -21.461 -13.140 1.00 76.94 93 ASP A C 1
ATOM 750 O O . ASP A 1 93 ? 2.629 -21.661 -14.290 1.00 76.94 93 ASP A O 1
ATOM 754 N N . ASP A 1 94 ? 2.065 -20.218 -12.675 1.00 76.00 94 ASP A N 1
ATOM 755 C CA . ASP A 1 94 ? 2.047 -19.020 -13.537 1.00 76.00 94 ASP A CA 1
ATOM 756 C C . ASP A 1 94 ? 3.354 -18.205 -13.525 1.00 76.00 94 ASP A C 1
ATOM 758 O O . ASP A 1 94 ? 3.474 -17.201 -14.235 1.00 76.00 94 ASP A O 1
ATOM 762 N N . MET A 1 95 ? 4.342 -18.597 -12.711 1.00 84.06 95 MET A N 1
ATOM 763 C CA . MET A 1 95 ? 5.577 -17.832 -12.520 1.00 84.06 95 MET A CA 1
ATOM 764 C C . MET A 1 95 ? 6.827 -18.721 -12.571 1.00 84.06 95 MET A C 1
ATOM 766 O O . MET A 1 95 ? 7.187 -19.352 -11.572 1.00 84.06 95 MET A O 1
ATOM 770 N N . PRO A 1 96 ? 7.555 -18.729 -13.704 1.00 83.88 96 PRO A N 1
ATOM 771 C CA . PRO A 1 96 ? 8.800 -19.473 -13.806 1.00 83.88 96 PRO A CA 1
ATOM 772 C C . PRO A 1 96 ? 9.848 -18.960 -12.812 1.00 83.88 96 PRO A C 1
ATOM 774 O O . PRO A 1 96 ? 10.019 -17.753 -12.630 1.00 83.88 96 PRO A O 1
ATOM 777 N N . GLU A 1 97 ? 10.609 -19.883 -12.222 1.00 82.56 97 GLU A N 1
ATOM 778 C CA . GLU A 1 97 ? 11.641 -19.581 -11.221 1.00 82.56 97 GLU A CA 1
ATOM 779 C C . GLU A 1 97 ? 12.628 -18.468 -11.616 1.00 82.56 97 GLU A C 1
ATOM 781 O O . GLU A 1 97 ? 12.878 -17.605 -10.775 1.00 82.56 97 GLU A O 1
ATOM 786 N N . PRO A 1 98 ? 13.133 -18.391 -12.866 1.00 87.25 98 PRO 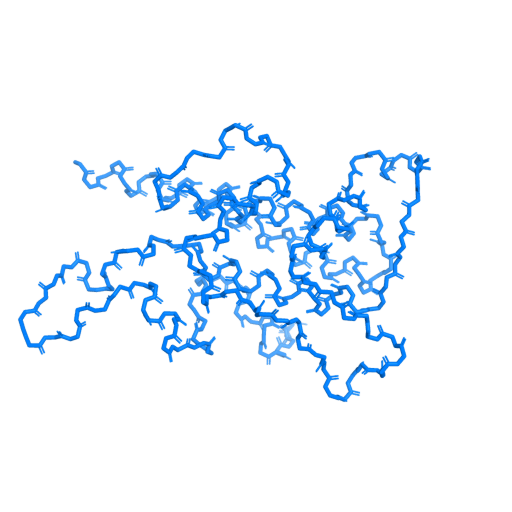A N 1
ATOM 787 C CA . PRO A 1 98 ? 14.085 -17.348 -13.253 1.00 87.25 98 PRO A CA 1
ATOM 788 C C . PRO A 1 98 ? 13.533 -15.919 -13.181 1.00 87.25 98 PRO A C 1
ATOM 790 O O . PRO A 1 98 ? 14.315 -14.974 -13.102 1.00 87.25 98 PRO A O 1
ATOM 793 N N . TYR A 1 99 ? 12.208 -15.753 -13.227 1.00 85.81 99 TYR A N 1
ATOM 794 C CA . TYR A 1 99 ? 11.546 -14.449 -13.149 1.00 85.81 99 TYR A CA 1
ATOM 795 C C . TYR A 1 99 ? 11.114 -14.094 -11.723 1.00 85.81 99 TYR A C 1
ATOM 797 O O . TYR A 1 99 ? 10.670 -12.979 -11.478 1.00 85.81 99 TYR A O 1
ATOM 805 N N . TRP A 1 100 ? 11.255 -15.004 -10.756 1.00 92.50 100 TRP A N 1
ATOM 806 C CA . TRP A 1 100 ? 10.871 -14.732 -9.378 1.00 92.50 100 TRP A CA 1
ATOM 807 C C . TRP A 1 100 ? 12.050 -14.221 -8.551 1.00 92.50 100 TRP A C 1
ATOM 809 O O . TRP A 1 100 ? 12.883 -14.984 -8.062 1.00 92.50 100 TRP A O 1
ATOM 819 N N . HIS A 1 101 ? 12.096 -12.911 -8.334 1.00 92.00 101 HIS A N 1
ATOM 820 C CA . HIS A 1 101 ? 13.079 -12.316 -7.434 1.00 92.00 101 HIS A CA 1
ATOM 821 C C . HIS A 1 101 ? 12.597 -12.368 -5.979 1.00 92.00 101 HIS A C 1
ATOM 823 O O . HIS A 1 101 ? 11.566 -11.786 -5.645 1.00 92.00 101 HIS A O 1
ATOM 829 N N . VAL A 1 102 ? 13.352 -13.026 -5.098 1.00 91.69 102 VAL A N 1
ATOM 830 C CA . VAL A 1 102 ? 13.066 -13.028 -3.656 1.00 91.69 102 VAL A CA 1
ATOM 831 C C . VAL A 1 102 ? 13.420 -11.657 -3.076 1.00 91.69 102 VAL A C 1
ATOM 833 O O . VAL A 1 102 ? 14.557 -11.208 -3.191 1.00 91.69 102 VAL A O 1
ATOM 836 N N . GLU A 1 103 ? 12.447 -10.992 -2.460 1.00 93.06 103 GLU A N 1
ATOM 837 C CA . GLU A 1 103 ? 12.620 -9.714 -1.762 1.00 93.06 103 GLU A CA 1
ATOM 838 C C . GLU A 1 103 ? 11.627 -9.627 -0.594 1.00 93.06 103 GLU A C 1
ATOM 840 O O . GLU A 1 103 ? 10.616 -10.340 -0.581 1.00 93.06 103 GLU A O 1
ATOM 845 N N . THR A 1 104 ? 11.907 -8.783 0.400 1.00 94.06 104 THR A N 1
ATOM 846 C CA . THR A 1 104 ? 10.967 -8.556 1.508 1.00 94.06 104 THR A CA 1
ATOM 847 C C . THR A 1 104 ? 9.841 -7.605 1.090 1.00 94.06 104 THR A C 1
ATOM 849 O O . THR A 1 104 ? 9.958 -6.873 0.107 1.00 94.06 104 THR A O 1
ATOM 852 N N . VAL A 1 105 ? 8.752 -7.549 1.868 1.00 94.50 105 VAL A N 1
ATOM 853 C CA . VAL A 1 105 ? 7.673 -6.563 1.643 1.00 94.50 105 VAL A CA 1
ATOM 854 C C . VAL A 1 105 ? 8.211 -5.130 1.686 1.00 94.50 105 VAL A C 1
ATOM 856 O O . VAL A 1 105 ? 7.786 -4.292 0.894 1.00 94.50 105 VAL A O 1
ATOM 859 N N . ARG A 1 106 ? 9.175 -4.854 2.576 1.00 95.19 106 ARG A N 1
ATOM 860 C CA . ARG A 1 106 ? 9.827 -3.543 2.669 1.00 95.19 106 ARG A CA 1
ATOM 861 C C . ARG A 1 106 ? 10.583 -3.213 1.385 1.00 95.19 106 ARG A C 1
ATOM 863 O O . ARG A 1 106 ? 10.349 -2.143 0.832 1.00 95.19 106 ARG A O 1
ATOM 870 N N . ASP A 1 107 ? 11.440 -4.119 0.920 1.00 95.00 107 ASP A N 1
ATOM 871 C CA . ASP A 1 107 ? 12.264 -3.891 -0.276 1.00 95.00 107 ASP A CA 1
ATOM 872 C C . ASP A 1 107 ? 11.384 -3.694 -1.517 1.00 95.00 107 ASP A C 1
ATOM 874 O O . ASP A 1 107 ? 11.629 -2.804 -2.333 1.00 95.00 107 ASP A O 1
ATOM 878 N N . PHE A 1 108 ? 10.296 -4.467 -1.612 1.00 96.19 108 PHE A N 1
ATOM 879 C CA . PHE A 1 108 ? 9.301 -4.302 -2.663 1.00 96.19 108 PHE A CA 1
ATOM 880 C C . PHE A 1 108 ? 8.628 -2.927 -2.609 1.00 96.19 108 PHE A C 1
ATOM 882 O O . PHE A 1 108 ? 8.548 -2.256 -3.636 1.00 96.19 108 PHE A O 1
ATOM 889 N N . ILE A 1 109 ? 8.167 -2.478 -1.434 1.00 96.00 109 ILE A N 1
ATOM 890 C CA . ILE A 1 109 ? 7.542 -1.154 -1.277 1.00 96.00 109 ILE A CA 1
ATOM 891 C C . ILE A 1 109 ? 8.535 -0.037 -1.606 1.00 96.00 109 ILE A C 1
ATOM 893 O O . ILE A 1 109 ? 8.152 0.925 -2.266 1.00 96.00 109 ILE A O 1
ATOM 897 N N . GLU A 1 110 ? 9.796 -0.153 -1.190 1.00 95.38 110 GLU A N 1
ATOM 898 C CA . GLU A 1 110 ? 10.839 0.829 -1.498 1.00 95.38 110 GLU A CA 1
ATOM 899 C C . GLU A 1 110 ? 11.097 0.923 -3.006 1.00 95.38 110 GLU A C 1
ATOM 901 O O . GLU A 1 110 ? 11.097 2.018 -3.577 1.00 95.38 110 GLU A O 1
ATOM 906 N N . ARG A 1 111 ? 11.239 -0.225 -3.677 1.00 94.62 111 ARG A N 1
ATOM 907 C CA . ARG A 1 111 ? 11.407 -0.290 -5.130 1.00 94.62 111 ARG A CA 1
ATOM 908 C C . ARG A 1 111 ? 10.191 0.262 -5.868 1.00 94.62 111 ARG A C 1
ATOM 910 O O . ARG A 1 111 ? 10.351 1.090 -6.762 1.00 94.62 111 ARG A O 1
ATOM 917 N N . LEU A 1 112 ? 8.989 -0.151 -5.471 1.00 94.56 112 LEU A N 1
ATOM 918 C CA . LEU A 1 112 ? 7.739 0.331 -6.051 1.00 94.56 112 LEU A CA 1
ATOM 919 C C . LEU A 1 112 ? 7.599 1.846 -5.865 1.00 94.56 112 LEU A C 1
ATOM 921 O O . 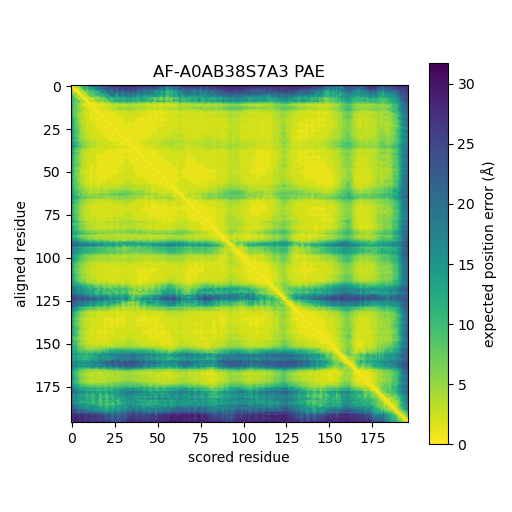LEU A 1 112 ? 7.248 2.547 -6.810 1.00 94.56 112 LEU A O 1
ATOM 925 N N . TYR A 1 113 ? 7.920 2.359 -4.673 1.00 94.50 113 TYR A N 1
ATOM 926 C CA . TYR A 1 113 ? 7.888 3.787 -4.370 1.00 94.50 113 TYR A CA 1
ATOM 927 C C . TYR A 1 113 ? 8.852 4.572 -5.254 1.00 94.50 113 TYR A C 1
ATOM 929 O O . TYR A 1 113 ? 8.444 5.573 -5.837 1.00 94.50 113 TYR A O 1
ATOM 937 N N . ARG A 1 114 ? 10.094 4.096 -5.412 1.00 91.88 114 ARG A N 1
ATOM 938 C CA . ARG A 1 114 ? 11.079 4.679 -6.334 1.00 91.88 114 ARG A CA 1
ATOM 939 C C . ARG A 1 114 ? 10.550 4.712 -7.768 1.00 91.88 114 ARG A C 1
ATOM 941 O O . ARG A 1 114 ? 10.643 5.749 -8.421 1.00 91.88 114 ARG A O 1
ATOM 948 N N . ASP A 1 115 ? 9.991 3.602 -8.239 1.00 90.38 115 ASP A N 1
ATOM 949 C CA . ASP A 1 115 ? 9.560 3.447 -9.629 1.00 90.38 115 ASP A CA 1
ATOM 950 C C . ASP A 1 115 ? 8.269 4.240 -9.930 1.00 90.38 115 ASP A C 1
ATOM 952 O O . ASP A 1 115 ? 8.081 4.704 -11.056 1.00 90.38 115 ASP A O 1
ATOM 956 N N . GLY A 1 116 ? 7.422 4.480 -8.924 1.00 89.62 116 GLY A N 1
ATOM 957 C CA . GLY A 1 116 ? 6.182 5.258 -9.026 1.00 89.62 116 GLY A CA 1
ATOM 958 C C . GLY A 1 116 ? 6.291 6.739 -8.654 1.00 89.62 116 GLY A C 1
ATOM 959 O O . GLY A 1 116 ? 5.259 7.400 -8.531 1.00 89.62 116 GLY A O 1
ATOM 960 N N . ARG A 1 117 ? 7.500 7.294 -8.469 1.00 85.31 117 ARG A N 1
ATOM 961 C CA . ARG A 1 117 ? 7.671 8.734 -8.186 1.00 85.31 117 ARG A CA 1
ATOM 962 C C . ARG A 1 117 ? 7.184 9.601 -9.347 1.00 85.31 117 ARG A C 1
ATOM 964 O O . ARG A 1 117 ? 7.286 9.229 -10.515 1.00 85.31 117 ARG A O 1
ATOM 971 N N . ALA A 1 118 ? 6.747 10.820 -9.026 1.00 80.06 118 ALA A N 1
ATOM 972 C CA . ALA A 1 118 ? 6.343 11.816 -10.022 1.00 80.06 118 ALA A CA 1
ATOM 973 C C . ALA A 1 118 ? 7.431 12.070 -11.082 1.00 80.06 118 ALA A C 1
ATOM 975 O O . ALA A 1 118 ? 7.114 12.218 -12.258 1.00 80.06 118 ALA A O 1
ATOM 976 N N . ASP A 1 119 ? 8.706 12.031 -10.691 1.00 76.00 119 ASP A N 1
ATOM 977 C CA . ASP A 1 119 ? 9.852 12.234 -11.586 1.00 76.00 119 ASP A CA 1
ATOM 978 C C . ASP A 1 119 ? 9.904 11.201 -12.729 1.00 76.00 119 ASP A C 1
ATOM 980 O O . ASP A 1 119 ? 10.315 11.519 -13.847 1.00 76.00 119 ASP A O 1
ATOM 984 N N . ASN A 1 120 ? 9.407 9.980 -12.493 1.00 75.44 120 ASN A N 1
ATOM 985 C CA . ASN A 1 120 ? 9.325 8.940 -13.519 1.00 75.44 120 ASN A CA 1
ATOM 986 C C . ASN A 1 120 ? 8.199 9.174 -14.528 1.00 75.44 120 ASN A C 1
ATOM 988 O O . ASN A 1 120 ? 8.320 8.739 -15.674 1.00 75.44 120 ASN A O 1
ATOM 992 N N . ARG A 1 121 ? 7.156 9.936 -14.172 1.00 68.25 121 ARG A N 1
ATOM 993 C CA . ARG A 1 121 ? 6.148 10.395 -15.146 1.00 68.25 121 ARG A CA 1
ATOM 994 C C . ARG A 1 121 ? 6.727 11.369 -16.165 1.00 68.25 121 ARG A C 1
ATOM 996 O O . ARG A 1 121 ? 6.255 11.419 -17.295 1.00 68.25 121 ARG A O 1
ATOM 1003 N N . TYR A 1 122 ? 7.782 12.083 -15.786 1.00 71.75 122 TYR A N 1
ATOM 1004 C CA . TYR A 1 122 ? 8.536 12.970 -16.669 1.00 71.75 122 TYR A CA 1
ATOM 1005 C C . TYR A 1 122 ? 9.746 12.279 -17.320 1.00 71.75 122 TYR A C 1
ATOM 1007 O O . TYR A 1 122 ? 10.576 12.951 -17.924 1.00 71.75 122 TYR A O 1
ATOM 1015 N N . GLN A 1 123 ? 9.840 10.944 -17.215 1.00 66.06 123 GLN A N 1
ATOM 1016 C CA . GLN A 1 123 ? 10.877 10.106 -17.834 1.00 66.06 123 GLN A CA 1
ATOM 1017 C C . GLN A 1 123 ? 12.318 10.461 -17.429 1.00 66.06 123 GLN A C 1
ATOM 1019 O O . GLN A 1 123 ? 13.256 10.211 -18.182 1.00 66.06 123 GLN A O 1
ATOM 1024 N N . LEU A 1 124 ? 12.517 11.012 -16.228 1.00 61.16 124 LEU A N 1
ATOM 1025 C CA . LEU A 1 124 ? 13.835 11.488 -15.799 1.00 61.16 124 LEU A CA 1
ATOM 1026 C C . LEU A 1 124 ? 14.801 10.356 -15.400 1.00 61.16 124 LEU A C 1
ATOM 1028 O O . LEU A 1 124 ? 16.004 10.501 -15.599 1.00 61.16 124 LEU A O 1
ATOM 1032 N N . PHE A 1 125 ? 14.299 9.233 -14.864 1.00 58.84 125 PHE A N 1
ATOM 1033 C CA . PHE A 1 125 ? 15.146 8.166 -14.295 1.00 58.84 125 PHE A CA 1
ATOM 1034 C C . PHE A 1 125 ? 14.767 6.728 -14.709 1.00 58.84 125 PHE A C 1
ATOM 1036 O O . PHE A 1 125 ? 15.456 5.781 -14.333 1.00 58.84 125 PHE A O 1
ATOM 1043 N N . GLY A 1 126 ? 13.738 6.556 -15.550 1.00 63.97 126 GLY A N 1
ATOM 1044 C CA . GLY A 1 126 ? 13.282 5.246 -16.038 1.00 63.97 126 GLY A CA 1
ATOM 1045 C C . GLY A 1 126 ? 12.649 4.351 -14.957 1.00 63.97 126 GLY A C 1
ATOM 1046 O O . GLY A 1 126 ? 12.581 4.704 -13.785 1.00 63.97 126 GLY A O 1
ATOM 1047 N N . TYR A 1 127 ? 12.156 3.176 -15.358 1.00 71.25 127 TYR A N 1
ATOM 1048 C CA . TYR A 1 127 ? 11.606 2.148 -14.461 1.00 71.25 127 TYR A CA 1
ATOM 1049 C C . TYR A 1 127 ? 12.079 0.756 -14.898 1.00 71.25 127 TYR A C 1
ATOM 1051 O O . TYR A 1 127 ? 12.426 0.547 -16.063 1.00 71.25 127 TYR A O 1
ATOM 1059 N N . SER A 1 128 ? 12.070 -0.215 -13.981 1.00 75.31 128 SER A N 1
ATOM 1060 C CA . SER A 1 128 ? 12.381 -1.616 -14.287 1.00 75.31 128 SER A CA 1
ATOM 1061 C C . SER A 1 128 ? 11.120 -2.457 -14.139 1.00 75.31 128 SER A C 1
ATOM 1063 O O . SER A 1 128 ? 10.790 -2.883 -13.038 1.00 75.31 128 SER A O 1
ATOM 1065 N N . ARG A 1 129 ? 10.415 -2.690 -15.256 1.00 80.69 129 ARG A N 1
ATOM 1066 C CA . ARG A 1 129 ? 9.231 -3.556 -15.264 1.00 80.69 129 ARG A CA 1
ATOM 1067 C C . ARG A 1 129 ? 9.635 -4.991 -14.994 1.00 80.69 129 ARG A C 1
ATOM 1069 O O . ARG A 1 129 ? 10.394 -5.560 -15.780 1.00 80.69 129 ARG A O 1
ATOM 1076 N N . ARG A 1 130 ? 9.059 -5.587 -13.954 1.00 88.31 130 ARG A N 1
ATOM 1077 C CA . ARG A 1 130 ? 9.223 -7.011 -13.676 1.00 88.31 130 ARG A CA 1
ATOM 1078 C C . ARG A 1 130 ? 7.878 -7.732 -13.761 1.00 88.31 130 ARG A C 1
ATOM 1080 O O . ARG A 1 130 ? 6.888 -7.195 -13.260 1.00 88.31 130 ARG A O 1
ATOM 1087 N N . PRO A 1 131 ? 7.793 -8.899 -14.425 1.00 85.62 131 PRO A N 1
ATOM 1088 C CA . PRO A 1 131 ? 6.542 -9.645 -14.529 1.00 85.62 131 PRO A CA 1
ATOM 1089 C C . PRO A 1 131 ? 5.917 -9.920 -13.160 1.00 85.62 131 PRO A C 1
ATOM 1091 O O . PRO A 1 131 ? 4.717 -9.747 -12.990 1.00 85.62 131 PRO A O 1
ATOM 1094 N N . GLU A 1 132 ? 6.727 -10.263 -12.162 1.00 92.00 132 GLU A N 1
ATOM 1095 C CA . GLU A 1 132 ? 6.264 -10.630 -10.829 1.00 92.00 132 GLU A CA 1
ATOM 1096 C C . GLU A 1 132 ? 5.743 -9.458 -9.978 1.00 92.00 132 GLU A C 1
ATOM 1098 O O . GLU A 1 132 ? 5.168 -9.690 -8.913 1.00 92.00 132 GLU A O 1
ATOM 1103 N N . ASP A 1 133 ? 5.893 -8.210 -10.441 1.00 94.12 133 ASP A N 1
ATOM 1104 C CA . ASP A 1 133 ? 5.464 -7.018 -9.700 1.00 94.12 133 ASP A CA 1
ATOM 1105 C C . ASP A 1 133 ? 3.965 -7.021 -9.409 1.00 94.12 133 ASP A C 1
ATOM 1107 O O . ASP A 1 133 ? 3.564 -6.634 -8.313 1.00 94.12 133 ASP A O 1
ATOM 1111 N N . LEU A 1 134 ? 3.137 -7.487 -10.350 1.00 93.38 134 LEU A N 1
ATOM 1112 C CA . LEU A 1 134 ? 1.692 -7.572 -10.140 1.00 93.38 134 LEU A CA 1
ATOM 1113 C C . LEU A 1 134 ? 1.350 -8.555 -9.011 1.00 93.38 134 LEU A C 1
ATOM 1115 O O . LEU A 1 134 ? 0.579 -8.224 -8.117 1.00 93.38 134 LEU A O 1
ATOM 1119 N N . TRP A 1 135 ? 1.975 -9.733 -8.995 1.00 93.19 135 TRP A N 1
ATOM 1120 C CA . TRP A 1 135 ? 1.723 -10.750 -7.969 1.00 93.19 135 TRP A CA 1
ATOM 1121 C C . TRP A 1 135 ? 2.184 -10.316 -6.577 1.00 93.19 135 TRP A C 1
ATOM 1123 O O . TRP A 1 135 ? 1.520 -10.607 -5.581 1.00 93.19 135 TRP A O 1
ATOM 1133 N N . LYS A 1 136 ? 3.316 -9.611 -6.490 1.00 95.50 136 LYS A N 1
ATOM 1134 C CA . LYS A 1 136 ? 3.799 -9.042 -5.225 1.00 95.50 136 LYS A CA 1
ATOM 1135 C C . LYS A 1 136 ? 2.921 -7.884 -4.764 1.00 95.50 136 LYS A C 1
ATOM 1137 O O . LYS A 1 136 ? 2.607 -7.796 -3.576 1.00 95.50 136 LYS A O 1
ATOM 1142 N N . LEU A 1 137 ? 2.475 -7.039 -5.697 1.00 96.06 137 LEU A N 1
ATOM 1143 C CA . LEU A 1 137 ? 1.544 -5.951 -5.414 1.00 96.06 137 LEU A CA 1
ATOM 1144 C C . LEU A 1 137 ? 0.238 -6.489 -4.835 1.00 96.06 137 LEU A C 1
ATOM 1146 O O . LEU A 1 137 ? -0.198 -5.991 -3.802 1.00 96.06 137 LEU A O 1
ATOM 1150 N N . ASP A 1 138 ? -0.339 -7.516 -5.457 1.00 94.06 138 ASP A N 1
ATOM 1151 C CA . ASP A 1 138 ? -1.561 -8.168 -4.994 1.00 94.06 138 ASP A CA 1
ATOM 1152 C C . ASP A 1 138 ? -1.409 -8.630 -3.542 1.00 94.06 138 ASP A C 1
ATOM 1154 O O . ASP A 1 138 ? -2.192 -8.246 -2.674 1.00 94.06 138 ASP A O 1
ATOM 1158 N N . GLN A 1 139 ? -0.352 -9.391 -3.247 1.00 94.06 139 GLN A N 1
ATOM 1159 C CA . GLN A 1 139 ? -0.089 -9.898 -1.898 1.00 94.06 139 GLN A CA 1
ATOM 1160 C C . GLN A 1 139 ? 0.096 -8.771 -0.872 1.00 94.06 139 GLN A C 1
ATOM 1162 O O . GLN A 1 139 ? -0.484 -8.827 0.215 1.00 94.06 139 GLN A O 1
ATOM 1167 N N . ALA A 1 140 ? 0.867 -7.733 -1.213 1.00 95.56 140 ALA A N 1
ATOM 1168 C CA . ALA A 1 140 ? 1.095 -6.591 -0.333 1.00 95.56 140 ALA A CA 1
ATOM 1169 C C . ALA A 1 140 ? -0.199 -5.802 -0.078 1.00 95.56 140 ALA A C 1
ATOM 1171 O O . ALA A 1 140 ? -0.536 -5.519 1.073 1.00 95.56 140 ALA A O 1
ATOM 1172 N N . ILE A 1 141 ? -0.951 -5.478 -1.135 1.00 95.25 141 ILE A N 1
ATOM 1173 C CA . ILE A 1 141 ? -2.206 -4.732 -1.029 1.00 95.25 141 ILE A CA 1
ATOM 1174 C C . ILE A 1 141 ? -3.234 -5.523 -0.242 1.00 95.25 141 ILE A C 1
ATOM 1176 O O . ILE A 1 141 ? -3.859 -4.953 0.643 1.00 95.25 141 ILE A O 1
ATOM 1180 N N . PHE A 1 142 ? -3.401 -6.818 -0.496 1.00 92.06 142 PHE A N 1
ATOM 1181 C CA . PHE A 1 142 ? -4.392 -7.610 0.222 1.00 92.06 142 PHE A CA 1
ATOM 1182 C C . PHE A 1 142 ? -4.063 -7.746 1.711 1.00 92.06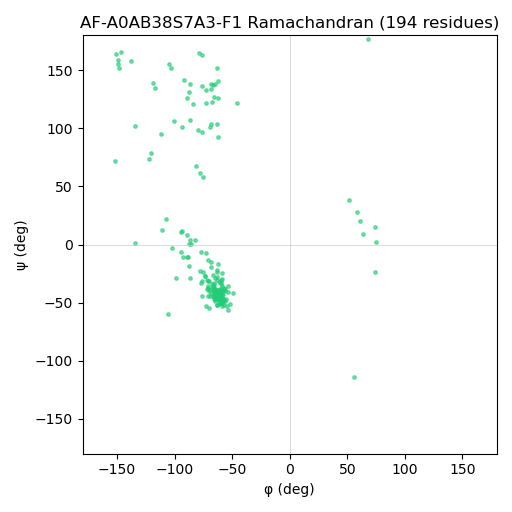 142 PHE A C 1
ATOM 1184 O O . PHE A 1 142 ? -4.967 -7.627 2.543 1.00 92.06 142 PHE A O 1
ATOM 1191 N N . ALA A 1 143 ? -2.787 -7.917 2.065 1.00 93.25 143 ALA A N 1
ATOM 1192 C CA . ALA A 1 143 ? -2.357 -7.913 3.461 1.00 93.25 143 ALA A CA 1
ATOM 1193 C C . ALA A 1 143 ? -2.662 -6.566 4.142 1.00 93.25 143 ALA A C 1
ATOM 1195 O O . ALA A 1 143 ? -3.337 -6.523 5.170 1.00 93.25 143 ALA A O 1
ATOM 1196 N N . ILE A 1 144 ? -2.254 -5.451 3.529 1.00 95.81 144 ILE A N 1
ATOM 1197 C CA . ILE A 1 144 ? -2.418 -4.107 4.106 1.00 95.81 144 ILE A CA 1
ATOM 1198 C C . ILE A 1 144 ? -3.895 -3.676 4.116 1.00 95.81 144 ILE A C 1
ATOM 1200 O O . ILE A 1 144 ? -4.376 -3.094 5.090 1.00 95.81 144 ILE A O 1
ATOM 1204 N N . ARG A 1 145 ? -4.663 -4.000 3.073 1.00 94.31 145 ARG A N 1
ATOM 1205 C CA . ARG A 1 145 ? -6.093 -3.683 2.972 1.00 94.31 145 ARG A CA 1
ATOM 1206 C C . ARG A 1 145 ? -6.898 -4.325 4.094 1.00 94.31 145 ARG A C 1
ATOM 1208 O O . ARG A 1 145 ? -7.823 -3.698 4.609 1.00 94.31 145 ARG A O 1
ATOM 1215 N N . ARG A 1 146 ? -6.556 -5.555 4.488 1.00 92.25 146 ARG A N 1
ATOM 1216 C CA . ARG A 1 146 ? -7.193 -6.250 5.620 1.00 92.25 146 ARG A CA 1
ATOM 1217 C C . ARG A 1 146 ? -6.934 -5.562 6.952 1.00 92.25 146 ARG A C 1
ATOM 1219 O O . ARG A 1 146 ? -7.785 -5.625 7.832 1.00 92.25 146 ARG A O 1
ATOM 1226 N N . MET A 1 147 ? -5.800 -4.877 7.076 1.00 94.12 147 MET A N 1
ATOM 1227 C CA . MET A 1 147 ? -5.458 -4.077 8.251 1.00 94.12 147 MET A CA 1
ATOM 1228 C C . MET A 1 147 ? -6.195 -2.729 8.290 1.00 94.12 147 MET A C 1
ATOM 1230 O O . MET A 1 147 ? -6.077 -2.015 9.284 1.00 94.12 147 MET A O 1
ATOM 1234 N N . CYS A 1 148 ? -6.952 -2.351 7.247 1.00 94.19 148 CYS A N 1
ATOM 1235 C CA . CYS A 1 148 ? -7.753 -1.119 7.212 1.00 94.19 148 CYS A CA 1
ATOM 1236 C C . CYS A 1 148 ? -9.028 -1.256 8.065 1.00 94.19 148 CYS A C 1
ATOM 1238 O O . CYS A 1 148 ? -10.154 -1.130 7.586 1.00 94.19 148 CYS A O 1
ATOM 1240 N N . CYS A 1 149 ? -8.839 -1.547 9.346 1.00 91.69 149 CYS A N 1
ATOM 1241 C CA . CYS A 1 149 ? -9.858 -1.618 10.377 1.00 91.69 149 CYS A CA 1
ATOM 1242 C C . CYS A 1 149 ? -9.225 -1.252 11.735 1.00 91.69 149 CYS A C 1
ATOM 1244 O O . CYS A 1 149 ? -7.997 -1.252 11.865 1.00 91.69 149 CYS A O 1
ATOM 1246 N N . PRO A 1 150 ? -10.031 -0.941 12.764 1.00 92.44 150 PRO A N 1
ATOM 1247 C CA . PRO A 1 150 ? -9.514 -0.802 14.121 1.00 92.44 150 PRO A CA 1
ATOM 1248 C C . PRO A 1 150 ? -9.068 -2.179 14.644 1.00 92.44 150 PRO A C 1
ATOM 1250 O O . PRO A 1 150 ? -9.910 -3.010 14.987 1.00 92.44 150 PRO A O 1
ATOM 1253 N N . LEU A 1 151 ? -7.760 -2.443 14.672 1.00 92.38 151 LEU A N 1
ATOM 1254 C CA . LEU A 1 151 ? -7.180 -3.770 14.923 1.00 92.38 151 LEU A CA 1
ATOM 1255 C C . LEU A 1 151 ? -7.528 -4.302 16.318 1.00 92.38 151 LEU A C 1
ATOM 1257 O O . LEU A 1 151 ? -7.928 -5.455 16.459 1.00 92.38 151 LEU A O 1
ATOM 1261 N N . GLU A 1 152 ? -7.457 -3.431 17.321 1.00 92.31 152 GLU A N 1
ATOM 1262 C CA . GLU A 1 152 ? -7.693 -3.773 18.729 1.00 92.31 152 GLU A CA 1
ATOM 1263 C C . GLU A 1 152 ? -9.177 -3.683 19.135 1.00 92.31 152 GLU A C 1
ATOM 1265 O O . GLU A 1 152 ? -9.535 -3.937 20.284 1.00 92.31 152 GLU A O 1
ATOM 1270 N N . ALA A 1 153 ? -10.077 -3.324 18.210 1.00 87.25 153 ALA A N 1
ATOM 1271 C CA . ALA A 1 153 ? -11.507 -3.334 18.498 1.00 87.25 153 ALA A CA 1
ATOM 1272 C C . ALA A 1 153 ? -12.057 -4.766 18.494 1.00 87.25 153 ALA A C 1
ATOM 1274 O O . ALA A 1 153 ? -11.776 -5.558 17.591 1.00 87.25 153 ALA A O 1
ATOM 1275 N N . TYR A 1 154 ? -12.900 -5.074 19.481 1.00 85.25 154 TYR A N 1
ATOM 1276 C CA . TYR A 1 154 ? -13.612 -6.347 19.559 1.00 85.25 154 TYR A CA 1
ATOM 1277 C C . TYR A 1 154 ? -14.647 -6.469 18.443 1.00 85.25 154 TYR A C 1
ATOM 1279 O O . TYR A 1 154 ? -15.417 -5.540 18.193 1.00 85.25 154 TYR A O 1
ATOM 1287 N N . VAL A 1 155 ? -14.736 -7.651 17.831 1.00 78.44 155 VAL A N 1
ATOM 1288 C CA . VAL A 1 155 ? -15.674 -7.911 16.722 1.00 78.44 155 VAL A CA 1
ATOM 1289 C C . VAL A 1 155 ? -17.134 -7.703 17.133 1.00 78.44 155 VAL A C 1
ATOM 1291 O O . VAL A 1 155 ? -17.945 -7.241 16.333 1.00 78.44 155 VAL A O 1
ATOM 1294 N N . LEU A 1 156 ? -17.472 -8.007 18.388 1.00 76.44 156 LEU A N 1
ATOM 1295 C CA . LEU A 1 156 ? -18.814 -7.817 18.946 1.00 76.44 156 LEU A CA 1
ATOM 1296 C C . LEU A 1 156 ? -19.015 -6.425 19.578 1.00 76.44 156 LEU A C 1
ATOM 1298 O O . LEU A 1 156 ? -20.015 -6.186 20.251 1.00 76.44 156 LEU A O 1
ATOM 1302 N N . GLY A 1 157 ? -18.060 -5.506 19.406 1.00 73.44 157 GLY A N 1
ATOM 1303 C CA . GLY A 1 157 ? -18.089 -4.138 19.936 1.00 73.44 157 GLY A CA 1
ATOM 1304 C C . GLY A 1 157 ? -17.840 -4.019 21.443 1.00 73.44 157 GLY A C 1
ATOM 1305 O O . GLY A 1 157 ? -17.377 -2.980 21.906 1.00 73.44 157 GLY A O 1
ATOM 1306 N N . LYS A 1 158 ? -18.098 -5.076 22.215 1.00 72.44 158 LYS A N 1
ATOM 1307 C CA . LYS A 1 158 ? -17.777 -5.180 23.641 1.00 72.44 158 LYS A CA 1
ATOM 1308 C C . LYS A 1 158 ? -17.477 -6.631 24.018 1.00 72.44 158 LYS A C 1
ATOM 1310 O O . LYS A 1 158 ? -17.964 -7.531 23.331 1.00 72.44 158 LYS A O 1
ATOM 1315 N N . PRO A 1 159 ? -16.706 -6.866 25.089 1.00 70.38 159 PRO A N 1
ATOM 1316 C CA . PRO A 1 159 ? -16.545 -8.205 25.616 1.00 70.38 159 PRO A CA 1
ATOM 1317 C C . PRO A 1 159 ? -17.873 -8.715 26.190 1.00 70.38 159 PRO A C 1
ATOM 1319 O O . PRO A 1 159 ? -18.595 -7.980 26.870 1.00 70.38 159 PRO A O 1
ATOM 1322 N N . TYR A 1 160 ? -18.191 -9.972 25.905 1.00 71.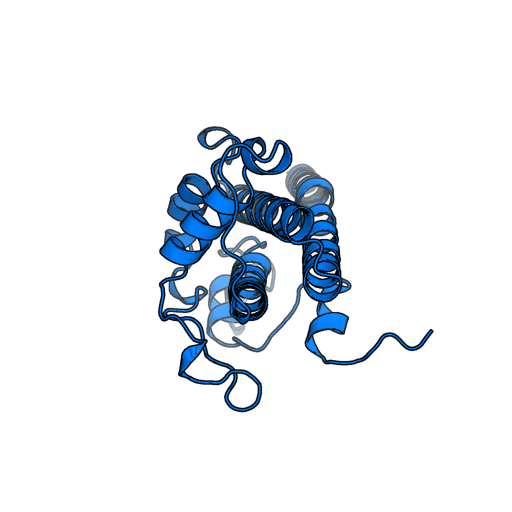69 160 TYR A N 1
ATOM 1323 C CA . TYR A 1 160 ? -19.335 -10.695 26.447 1.00 71.69 160 TYR A CA 1
ATOM 1324 C C . TYR A 1 160 ? -18.841 -11.907 27.233 1.00 71.69 160 TYR A C 1
ATOM 1326 O O . TYR A 1 160 ? -17.913 -12.603 26.813 1.00 71.69 160 TYR A O 1
ATOM 1334 N N . ASP A 1 161 ? -19.471 -12.162 28.376 1.00 70.94 161 ASP A N 1
ATOM 1335 C CA . ASP A 1 161 ? -19.191 -13.359 29.160 1.00 70.94 161 ASP A CA 1
ATOM 1336 C C . ASP A 1 161 ? -19.689 -14.606 28.410 1.00 70.94 161 ASP A C 1
ATOM 1338 O O . ASP A 1 161 ? -20.782 -14.603 27.838 1.00 70.94 161 ASP A O 1
ATOM 1342 N N . GLY A 1 162 ? -18.856 -15.646 28.343 1.00 67.25 162 GLY A N 1
ATOM 1343 C CA . GLY A 1 162 ? -19.124 -16.866 27.569 1.00 67.25 162 GLY A CA 1
ATOM 1344 C C . GLY A 1 162 ? -18.976 -16.756 26.041 1.00 67.25 162 GLY A C 1
ATOM 1345 O O . GLY A 1 162 ? -19.208 -17.748 25.350 1.00 67.25 162 GLY A O 1
ATOM 1346 N N . ALA A 1 163 ? -18.575 -15.602 25.492 1.00 68.19 163 ALA A N 1
ATOM 1347 C CA . ALA A 1 163 ? -18.266 -15.445 24.068 1.00 68.19 163 ALA A CA 1
ATOM 1348 C C . ALA A 1 163 ? -16.752 -15.368 23.817 1.00 68.19 163 ALA A C 1
ATOM 1350 O O . ALA A 1 163 ? -15.977 -14.941 24.673 1.00 68.19 163 ALA A O 1
ATOM 1351 N N . ALA A 1 164 ? -16.326 -15.733 22.605 1.00 67.50 164 ALA A N 1
ATOM 1352 C CA . ALA A 1 164 ? -14.958 -15.493 22.164 1.00 67.50 164 ALA A CA 1
ATOM 1353 C C . ALA A 1 164 ? -14.752 -13.977 21.974 1.00 67.50 164 ALA A C 1
ATOM 1355 O O . ALA A 1 164 ? -15.200 -13.395 20.984 1.00 67.50 164 ALA A O 1
ATOM 1356 N N . ASN A 1 165 ? -14.106 -13.332 22.947 1.00 81.81 165 ASN A N 1
ATOM 1357 C CA . ASN A 1 165 ? -13.803 -11.898 22.957 1.00 81.81 165 ASN A CA 1
ATOM 1358 C C . ASN A 1 165 ? -12.601 -11.584 22.059 1.00 81.81 165 ASN A C 1
ATOM 1360 O O . ASN A 1 165 ? -11.577 -11.119 22.539 1.00 81.81 165 ASN A O 1
ATOM 1364 N N . LEU A 1 166 ? -12.728 -11.876 20.763 1.00 86.44 166 LEU A N 1
ATOM 1365 C CA . LEU A 1 166 ? -11.646 -11.705 19.797 1.00 86.44 166 LEU A CA 1
ATOM 1366 C C . LEU A 1 166 ? -11.616 -10.280 19.228 1.00 86.44 166 LEU A C 1
ATOM 1368 O O . LEU A 1 166 ? -12.661 -9.715 18.869 1.00 86.44 166 LEU A O 1
ATOM 1372 N N . SER A 1 167 ? -10.416 -9.721 19.103 1.00 89.50 167 SER A N 1
ATOM 1373 C CA . SER A 1 167 ? -10.152 -8.484 18.367 1.00 89.50 167 SER A CA 1
ATOM 1374 C C . SER A 1 167 ? -10.169 -8.718 16.851 1.00 89.50 167 SER A C 1
ATOM 1376 O O . SER A 1 167 ? -10.067 -9.851 16.366 1.00 89.50 167 SER A O 1
ATOM 1378 N N . ASN A 1 168 ? -10.286 -7.642 16.066 1.00 89.25 168 ASN A N 1
ATOM 1379 C CA . ASN A 1 168 ? -10.152 -7.737 14.610 1.00 89.25 168 ASN A CA 1
ATOM 1380 C C . ASN A 1 168 ? -8.789 -8.322 14.215 1.00 89.25 168 ASN A C 1
ATOM 1382 O O . ASN A 1 168 ? -8.728 -9.166 13.323 1.00 89.25 168 ASN A O 1
ATOM 1386 N N . ARG A 1 169 ? -7.717 -7.933 14.912 1.00 91.75 169 ARG A N 1
ATOM 1387 C CA . ARG A 1 169 ? -6.365 -8.467 14.721 1.00 91.75 169 ARG A CA 1
ATOM 1388 C C . ARG A 1 169 ? -6.313 -9.985 14.892 1.00 91.75 169 ARG A C 1
ATOM 1390 O O . ARG A 1 169 ? -5.859 -10.682 13.987 1.00 91.75 169 ARG A O 1
ATOM 1397 N N . GLU A 1 170 ? -6.834 -10.500 16.005 1.00 91.19 170 GLU A N 1
ATOM 1398 C CA . GLU A 1 170 ? -6.853 -11.940 16.299 1.00 91.19 170 GLU A CA 1
ATOM 1399 C C . GLU A 1 170 ? -7.670 -12.713 15.263 1.00 91.19 170 GLU A C 1
ATOM 1401 O O . GLU A 1 170 ? -7.243 -13.754 14.766 1.00 91.19 170 GLU A O 1
ATOM 1406 N N . VAL A 1 171 ? -8.829 -12.184 14.868 1.00 89.00 171 VAL A N 1
ATOM 1407 C CA . VAL A 1 171 ? -9.649 -12.805 13.823 1.00 89.00 171 VAL A CA 1
ATOM 1408 C C . VAL A 1 171 ? -8.923 -12.845 12.480 1.00 89.00 171 VAL A C 1
ATOM 1410 O O . VAL A 1 171 ? -8.998 -13.854 11.779 1.00 89.00 171 VAL A O 1
ATOM 1413 N N . LEU A 1 172 ? -8.225 -11.778 12.096 1.00 89.88 172 LEU A N 1
ATOM 1414 C CA . LEU A 1 172 ? -7.473 -11.751 10.842 1.00 89.88 172 LEU A CA 1
ATOM 1415 C C . LEU A 1 172 ? -6.292 -12.732 10.862 1.00 89.88 172 LEU A C 1
ATOM 1417 O O . LEU A 1 172 ? -6.030 -13.369 9.838 1.00 89.88 172 LEU A O 1
ATOM 1421 N N . ALA A 1 173 ? -5.636 -12.894 12.013 1.00 89.81 173 ALA A N 1
ATOM 1422 C CA . ALA A 1 173 ? -4.549 -13.850 12.198 1.00 89.81 173 ALA A CA 1
ATOM 1423 C C . ALA A 1 173 ? -5.047 -15.306 12.160 1.00 89.81 173 ALA A C 1
ATOM 1425 O O . ALA A 1 173 ? -4.457 -16.144 11.482 1.00 89.81 173 ALA A O 1
ATOM 1426 N N . HIS A 1 174 ? -6.165 -15.611 12.828 1.00 87.38 174 HIS A N 1
ATOM 1427 C CA . HIS A 1 174 ? -6.744 -16.959 12.848 1.00 87.38 174 HIS A CA 1
ATOM 1428 C C . HIS A 1 174 ? -7.361 -17.380 11.513 1.00 87.38 174 HIS A C 1
ATOM 1430 O O . HIS A 1 174 ? -7.364 -18.564 11.180 1.00 87.38 174 HIS A O 1
ATOM 1436 N N . TYR A 1 175 ? -7.890 -16.424 10.749 1.00 84.56 175 TYR A N 1
ATOM 1437 C CA . TYR A 1 175 ? -8.573 -16.690 9.488 1.00 84.56 175 TYR A CA 1
ATOM 1438 C C . TYR A 1 175 ? -7.901 -15.929 8.336 1.00 84.56 175 TYR A C 1
ATOM 1440 O O . TYR A 1 175 ? -8.467 -14.957 7.826 1.00 84.56 175 TYR A O 1
ATOM 1448 N N . PRO A 1 176 ? -6.709 -16.364 7.880 1.00 76.19 176 PRO A N 1
ATOM 1449 C CA . PRO A 1 176 ? -5.949 -15.672 6.838 1.00 76.19 176 PRO A CA 1
ATOM 1450 C C . PRO A 1 176 ? -6.681 -15.620 5.489 1.00 76.19 176 PRO A C 1
ATOM 1452 O O . PRO A 1 176 ? -6.506 -14.662 4.748 1.00 76.19 176 PRO A O 1
ATOM 1455 N N . GLY A 1 177 ? -7.546 -16.598 5.198 1.00 69.69 177 GLY A N 1
ATOM 1456 C CA . GLY A 1 177 ? -8.403 -16.611 4.005 1.00 69.69 177 GLY A CA 1
ATOM 1457 C C . GLY A 1 177 ? -9.740 -15.877 4.167 1.00 69.69 177 GLY A C 1
ATOM 1458 O O . GLY A 1 177 ? -10.580 -15.940 3.273 1.00 69.69 177 GLY A O 1
ATOM 1459 N N . ARG A 1 178 ? -9.993 -15.224 5.310 1.00 67.12 178 ARG A N 1
ATOM 1460 C CA . ARG A 1 178 ? -11.226 -14.459 5.528 1.00 67.12 178 ARG A CA 1
ATOM 1461 C C . ARG A 1 178 ? -11.050 -13.042 5.006 1.00 67.12 178 ARG A C 1
ATOM 1463 O O . ARG A 1 178 ? -10.416 -12.196 5.639 1.00 67.12 178 ARG A O 1
ATOM 1470 N N . TRP A 1 179 ? -11.702 -12.784 3.883 1.00 64.44 179 TRP A N 1
ATOM 1471 C CA . TRP A 1 179 ? -11.756 -11.483 3.239 1.00 64.44 179 TRP A CA 1
ATOM 1472 C C . TRP A 1 179 ? -13.095 -10.823 3.573 1.00 64.44 179 TRP A C 1
ATOM 1474 O O . TRP A 1 179 ? -14.142 -11.256 3.107 1.00 64.44 179 TRP A O 1
ATOM 1484 N N . ARG A 1 180 ? -13.073 -9.822 4.455 1.00 62.31 180 ARG A N 1
ATOM 1485 C CA . ARG A 1 180 ? -14.185 -8.877 4.636 1.00 62.31 180 ARG A CA 1
ATOM 1486 C C . ARG A 1 180 ? -13.647 -7.490 4.345 1.00 62.31 180 ARG A C 1
ATOM 1488 O O . ARG A 1 180 ? -13.269 -6.759 5.257 1.00 62.31 180 ARG A O 1
ATOM 1495 N N . LEU A 1 181 ? -13.519 -7.192 3.062 1.00 64.69 181 LEU A N 1
ATOM 1496 C CA . LEU A 1 181 ? -13.053 -5.902 2.569 1.00 64.69 181 LEU A CA 1
ATOM 1497 C C . LEU A 1 181 ? -14.230 -4.928 2.426 1.00 64.69 181 LEU A C 1
ATOM 1499 O O . LEU A 1 181 ? -13.997 -3.718 2.413 1.00 64.69 181 LEU A O 1
ATOM 1503 N N . ASN A 1 182 ? -15.470 -5.448 2.384 1.00 65.00 182 ASN A N 1
ATOM 1504 C CA . ASN A 1 182 ? -16.699 -4.687 2.131 1.00 65.00 182 ASN A CA 1
ATOM 1505 C C . ASN A 1 182 ? -16.563 -3.832 0.862 1.00 65.00 182 ASN A C 1
ATOM 1507 O O . ASN A 1 182 ? -16.981 -2.675 0.829 1.00 65.00 182 ASN A O 1
ATOM 1511 N N . SER A 1 183 ? -15.911 -4.379 -0.165 1.00 67.12 183 SER A N 1
ATOM 1512 C CA . SER A 1 183 ? -15.663 -3.672 -1.413 1.00 67.12 183 SER A CA 1
ATOM 1513 C C . SER A 1 183 ? -15.687 -4.601 -2.614 1.00 67.12 183 SER A C 1
ATOM 1515 O O . SER A 1 183 ? -15.623 -5.824 -2.490 1.00 67.12 183 SER A O 1
ATOM 1517 N N . LEU A 1 184 ? -15.764 -3.997 -3.800 1.00 63.81 184 LEU A N 1
ATOM 1518 C CA . LEU A 1 184 ? -15.812 -4.717 -5.070 1.00 63.81 184 LEU A CA 1
ATOM 1519 C C . LEU A 1 184 ? -14.544 -5.545 -5.328 1.00 63.81 184 LEU A C 1
ATOM 1521 O O . LEU A 1 184 ? -14.606 -6.482 -6.119 1.00 63.81 184 LEU A O 1
ATOM 1525 N N . LEU A 1 185 ? -13.436 -5.282 -4.619 1.00 65.12 185 LEU A N 1
ATOM 1526 C CA . LEU A 1 185 ? -12.205 -6.079 -4.699 1.00 65.12 185 LEU A CA 1
ATOM 1527 C C . LEU A 1 185 ? -12.415 -7.556 -4.343 1.00 65.12 185 LEU A C 1
ATOM 1529 O O . LEU A 1 185 ? -11.655 -8.406 -4.804 1.00 65.12 185 LEU A O 1
ATOM 1533 N N . GLU A 1 186 ? -13.450 -7.874 -3.558 1.00 64.12 186 GLU A N 1
ATOM 1534 C CA . GLU A 1 186 ? -13.823 -9.257 -3.244 1.00 64.12 186 GLU A CA 1
ATOM 1535 C C . GLU A 1 186 ? -14.135 -10.074 -4.506 1.00 64.12 186 GLU A C 1
ATOM 1537 O O . GLU A 1 186 ? -13.746 -11.239 -4.589 1.00 64.12 186 GLU A O 1
ATOM 1542 N N . SER A 1 187 ? -14.737 -9.452 -5.528 1.00 56.84 187 SER A N 1
ATOM 1543 C CA . SER A 1 187 ? -15.003 -10.106 -6.819 1.00 56.84 187 SER A CA 1
ATOM 1544 C C . SER A 1 187 ? -13.732 -10.377 -7.631 1.00 56.84 187 SER A C 1
ATOM 1546 O O . SER A 1 187 ? -13.643 -11.396 -8.315 1.00 56.84 187 SER A O 1
ATOM 1548 N N . THR A 1 188 ? -12.711 -9.526 -7.499 1.00 56.72 188 THR A N 1
ATOM 1549 C CA . THR A 1 188 ? -11.450 -9.636 -8.247 1.00 56.72 188 THR A CA 1
ATOM 1550 C C . THR A 1 188 ? -10.571 -10.787 -7.745 1.00 56.72 188 THR A C 1
ATOM 1552 O O . THR A 1 188 ? -9.799 -11.349 -8.515 1.00 56.72 188 THR A O 1
ATOM 1555 N N . MET A 1 189 ? -10.696 -11.175 -6.471 1.00 56.50 189 MET A N 1
ATOM 1556 C CA . MET A 1 189 ? -9.924 -12.279 -5.877 1.00 56.50 189 MET A CA 1
ATOM 1557 C C . MET A 1 189 ? -10.452 -13.671 -6.243 1.00 56.50 189 MET A C 1
ATOM 1559 O O . MET A 1 189 ? -9.704 -14.641 -6.177 1.00 56.50 189 MET A O 1
ATOM 1563 N N . GLY A 1 190 ? -11.729 -13.788 -6.620 1.00 49.16 190 GLY A N 1
ATOM 1564 C CA . GLY A 1 190 ? -12.364 -15.072 -6.934 1.00 49.16 190 GLY A CA 1
ATOM 1565 C C . GLY A 1 190 ? -12.185 -15.547 -8.378 1.00 49.16 190 GLY A C 1
ATOM 1566 O O . GLY A 1 190 ? -12.756 -16.571 -8.738 1.00 49.16 190 GLY A O 1
ATOM 1567 N N . GLY A 1 191 ? -11.478 -14.795 -9.232 1.00 40.66 191 GLY A N 1
ATOM 1568 C CA . GLY A 1 191 ? -11.367 -15.106 -10.664 1.00 40.66 191 GLY A CA 1
ATOM 1569 C C . GLY A 1 191 ? -12.698 -15.045 -11.428 1.00 40.66 191 GLY A C 1
ATOM 1570 O O . GLY A 1 191 ? -12.754 -15.421 -12.597 1.00 40.66 191 GLY A O 1
ATOM 1571 N N . SER A 1 192 ? -13.775 -14.559 -10.803 1.00 34.75 192 SER A N 1
ATOM 1572 C CA . SER A 1 192 ? -15.042 -14.352 -11.489 1.00 34.75 192 SER A CA 1
ATOM 1573 C C . SER A 1 192 ? -14.904 -13.092 -12.329 1.00 34.75 192 SER A C 1
ATOM 1575 O O . SER A 1 192 ? -15.061 -11.979 -11.829 1.00 34.75 192 SER A O 1
ATOM 1577 N N . ALA A 1 193 ? -14.592 -13.267 -13.613 1.00 34.62 193 ALA A N 1
ATOM 1578 C CA . ALA A 1 193 ? -14.832 -12.235 -14.604 1.00 34.62 193 ALA A CA 1
ATOM 1579 C C . ALA A 1 193 ? -16.251 -11.701 -14.375 1.00 34.62 193 ALA A C 1
ATOM 1581 O O . ALA A 1 193 ? -17.216 -12.470 -14.372 1.00 34.62 193 ALA A O 1
ATOM 1582 N N . ALA A 1 194 ? -16.369 -10.400 -14.119 1.00 32.97 194 ALA A N 1
ATOM 1583 C CA . ALA A 1 194 ? -17.642 -9.718 -14.198 1.00 32.97 194 ALA A CA 1
ATOM 1584 C C . ALA A 1 194 ? -18.101 -9.843 -15.654 1.00 32.97 194 ALA A C 1
ATOM 1586 O O . ALA A 1 194 ? -17.688 -9.074 -16.517 1.00 32.97 194 ALA A O 1
ATOM 1587 N N . THR A 1 195 ? -18.881 -10.881 -15.942 1.00 32.97 195 THR A N 1
ATOM 1588 C CA . THR A 1 195 ? -19.624 -11.004 -17.187 1.00 32.97 195 THR A CA 1
ATOM 1589 C C . THR A 1 195 ? -20.616 -9.852 -17.218 1.00 32.97 195 THR A C 1
ATOM 1591 O O . THR A 1 195 ? -21.604 -9.858 -16.482 1.00 32.97 195 THR A O 1
ATOM 1594 N N . SER A 1 196 ? -20.295 -8.841 -18.018 1.00 34.41 196 SER A N 1
ATOM 1595 C CA . SER A 1 196 ? -21.248 -7.901 -18.606 1.00 34.41 196 SER A CA 1
ATOM 1596 C C . SER A 1 196 ? -21.286 -8.163 -20.101 1.00 34.41 196 SER A C 1
ATOM 1598 O O . SER A 1 196 ? -20.189 -8.380 -20.666 1.00 34.41 196 SER A O 1
#

Nearest PDB structures (foldseek):
  3kyd-assembly1_B  TM=3.148E-01  e=7.595E+00  Homo sapiens

Secondary structure (DSSP, 8-state):
-HHHHHHHHHHHIIIIIIHHHHHHHHHHHHHHTT-HHHHHHHHHHHHHHHHHHHHHHTT---GGGTT-HHHHHHHHTTT-GGGS-SSPPPPTTTS-GGG-----HHHHHHHHHHHTSHHHHTTSS-----TTHHHHHHHHHHHHHHT-S-TTSBTTSS--TTS---BHHHHHHH-TT-----STHHHHHTT-----

Mean predicted aligned error: 7.35 Å

Sequence (196 aa):
MNDLFSDQKSIIDELFIRTADDNYVLARWCFHQQLNVDFYWLAVHALEKYLKAVLLLNGRSAKPHGHDNVALFADVAPLAPELLPAAFQRPDDDMPEPYWHVETVRDFIERLYRDGRADNRYQLFGYSRRPEDLWKLDQAIFAIRRMCCPLEAYVLGKPYDGAANLSNREVLAHYPGRWRLNSLLESTMGGSAATS

Solvent-accessible surface area (backbone atoms only — not comparable to full-atom values): 11352 Å² total; per-residue (Å²): 118,68,62,61,58,52,52,52,49,52,50,41,44,56,70,19,46,52,51,16,52,52,27,39,56,50,13,56,50,24,52,77,71,66,39,54,66,57,15,30,34,26,42,37,51,16,50,42,26,34,44,37,34,27,29,49,49,62,78,40,83,50,73,91,43,75,86,41,51,57,61,38,44,66,67,49,47,76,75,53,54,85,56,47,66,88,52,76,80,76,52,87,87,86,49,62,71,94,65,60,78,91,57,44,64,64,58,48,47,45,51,42,44,63,44,22,34,73,58,36,75,70,61,72,76,60,71,84,91,55,87,50,51,60,64,50,47,51,55,52,48,54,36,48,53,70,46,56,42,46,40,84,41,40,76,78,75,56,82,49,91,97,50,89,72,42,27,43,47,56,50,48,60,76,34,76,87,64,82,83,78,91,50,76,66,64,48,67,76,68,73,55,73,81,85,123

Foldseek 3Di:
DVVVLVVLLVCLCPPQVVQLVVLLVVLLVCVVVVVPLSNLQSLLSSLQSLLCLLQVQQPHHPVVCVSPSLVSCVVNCVVQVLLADQWQDDDPPPDDPVLDDTDGLNVLSVLSNVSNDPVVVVVNPHHDDGPCNNSSSVRSSQSSLLSSHNQQAFPVNDDDPPDDRDGSSRVCNVCVVDDPSVDPVVCVVVPPDPDD

pLDDT: mean 84.62, std 15.29, range [32.97, 98.19]

Radius of gyration: 17.48 Å; Cα contacts (8 Å, |Δi|>4): 215; chains: 1; bounding box: 36×36×50 Å